Protein AF-A0A955V3E5-F1 (afdb_monomer_lite)

Structure (mmCIF, N/CA/C/O backbone):
data_AF-A0A955V3E5-F1
#
_entry.id   AF-A0A955V3E5-F1
#
loop_
_atom_site.group_PDB
_atom_site.id
_atom_site.type_symbol
_atom_site.label_atom_id
_atom_site.label_alt_id
_atom_site.label_comp_id
_atom_site.label_asym_id
_atom_site.label_entity_id
_atom_site.label_seq_id
_atom_site.pdbx_PDB_ins_code
_atom_site.Cartn_x
_atom_site.Cartn_y
_atom_site.Cartn_z
_atom_site.occupancy
_atom_site.B_iso_or_equiv
_atom_site.auth_seq_id
_atom_site.auth_comp_id
_atom_site.auth_asym_id
_atom_site.auth_atom_id
_atom_site.pdbx_PDB_model_num
ATOM 1 N N . MET A 1 1 ? -25.781 24.949 9.587 1.00 49.06 1 MET A N 1
ATOM 2 C CA . MET A 1 1 ? -25.941 25.268 8.155 1.00 49.06 1 MET A CA 1
ATOM 3 C C . MET A 1 1 ? -24.683 24.778 7.472 1.00 49.06 1 MET A C 1
ATOM 5 O O . MET A 1 1 ? -23.624 25.301 7.790 1.00 49.06 1 MET A O 1
ATOM 9 N N . ALA A 1 2 ? -24.778 23.704 6.688 1.00 59.62 2 ALA A N 1
ATOM 10 C CA . ALA A 1 2 ? -23.642 23.181 5.938 1.00 59.62 2 ALA A CA 1
ATOM 11 C C . ALA A 1 2 ? -23.423 24.073 4.711 1.00 59.62 2 ALA A C 1
ATOM 13 O O . ALA A 1 2 ? -24.380 24.430 4.026 1.00 59.62 2 ALA A O 1
ATOM 14 N N . GLU A 1 3 ? -22.184 24.497 4.505 1.00 57.56 3 GLU A N 1
ATOM 15 C CA . GLU A 1 3 ? -21.769 25.259 3.332 1.00 57.56 3 GLU A CA 1
ATOM 16 C C . GLU A 1 3 ? -21.925 24.364 2.087 1.00 57.56 3 GLU A C 1
ATOM 18 O O . GLU A 1 3 ? -21.542 23.192 2.155 1.00 57.56 3 GLU A O 1
ATOM 23 N N . PRO A 1 4 ? -22.536 24.844 0.985 1.00 61.28 4 PRO A N 1
ATOM 24 C CA . PRO A 1 4 ? -22.708 24.031 -0.212 1.00 61.28 4 PRO A CA 1
ATOM 25 C C . PRO A 1 4 ? -21.333 23.663 -0.768 1.00 61.28 4 PRO A C 1
ATOM 27 O O . PRO A 1 4 ? -20.537 24.537 -1.122 1.00 61.28 4 PRO A O 1
ATOM 30 N N . VAL A 1 5 ? -21.051 22.363 -0.817 1.00 56.91 5 VAL A N 1
ATOM 31 C CA . VAL A 1 5 ? -19.818 21.835 -1.397 1.00 56.91 5 VAL A CA 1
ATOM 32 C C . VAL A 1 5 ? -19.806 22.203 -2.888 1.00 56.91 5 VAL A C 1
ATOM 34 O O . VAL A 1 5 ? -20.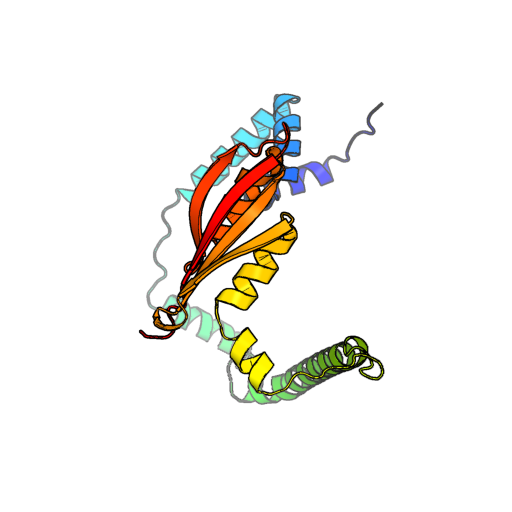826 22.077 -3.567 1.00 56.91 5 VAL A O 1
ATOM 37 N N . PRO A 1 6 ? -18.697 22.736 -3.426 1.00 61.09 6 PRO A N 1
ATOM 38 C CA . PRO A 1 6 ? -18.626 23.073 -4.840 1.00 61.09 6 PRO A CA 1
ATOM 39 C C . PRO A 1 6 ? -18.672 21.793 -5.685 1.00 61.09 6 PRO A C 1
ATOM 41 O O . PRO A 1 6 ? -17.826 20.922 -5.510 1.00 61.09 6 PRO A O 1
ATOM 44 N N . LYS A 1 7 ? -19.602 21.734 -6.651 1.00 62.09 7 LYS A N 1
ATOM 45 C CA . LYS A 1 7 ? -19.846 20.592 -7.562 1.00 62.09 7 LYS A CA 1
ATOM 46 C C . LYS A 1 7 ? -18.594 19.932 -8.163 1.00 62.09 7 LYS A C 1
ATOM 48 O O . LYS A 1 7 ? -18.579 18.740 -8.405 1.00 62.09 7 LYS A O 1
ATOM 53 N N . ILE A 1 8 ? -17.514 20.685 -8.381 1.00 57.44 8 ILE A N 1
ATOM 54 C CA . ILE A 1 8 ? -16.263 20.155 -8.959 1.00 57.44 8 ILE A CA 1
ATOM 55 C C . ILE A 1 8 ? -15.562 19.164 -8.006 1.00 57.44 8 ILE A C 1
ATOM 57 O O . ILE A 1 8 ? -14.920 18.225 -8.463 1.00 57.44 8 ILE A O 1
ATOM 61 N N . LEU A 1 9 ? -15.695 19.345 -6.685 1.00 61.44 9 LEU A N 1
ATOM 62 C CA . LEU A 1 9 ? -15.156 18.406 -5.691 1.00 61.44 9 LEU A CA 1
ATOM 63 C C . LEU A 1 9 ? -15.977 17.108 -5.601 1.00 61.44 9 LEU A C 1
ATOM 65 O O . LEU A 1 9 ? -15.502 16.132 -5.022 1.00 61.44 9 LEU A O 1
ATOM 69 N N . GLU A 1 10 ? -17.196 17.091 -6.144 1.00 74.69 10 GLU A N 1
ATOM 70 C CA . GLU A 1 10 ? -18.068 15.913 -6.151 1.00 74.69 10 GLU A CA 1
ATOM 71 C C . GLU A 1 10 ? -17.657 14.945 -7.275 1.00 74.69 10 GLU A C 1
ATOM 73 O O . GLU A 1 10 ? -17.554 13.744 -7.025 1.00 74.69 10 GLU A O 1
ATOM 78 N N . ASP A 1 11 ? -17.269 15.461 -8.448 1.00 82.69 11 ASP A N 1
ATOM 79 C CA . ASP A 1 11 ? -16.849 14.660 -9.614 1.00 82.69 11 ASP A CA 1
ATOM 80 C C . ASP A 1 11 ? -15.569 13.829 -9.367 1.00 82.69 11 ASP A C 1
ATOM 82 O O . ASP A 1 11 ? -15.476 12.659 -9.761 1.00 82.69 11 ASP A O 1
ATOM 86 N N . GLU A 1 12 ? 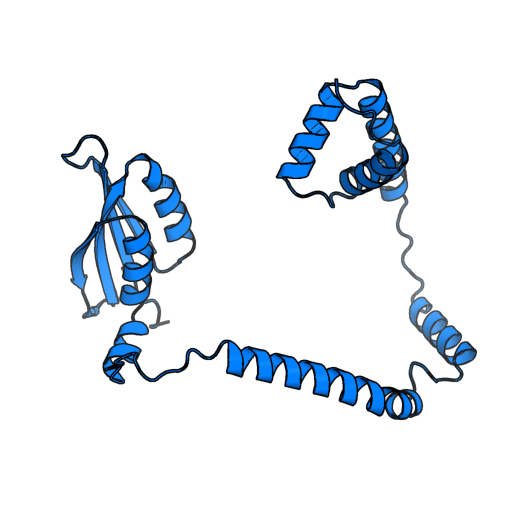-14.559 14.412 -8.708 1.00 88.38 12 GLU A N 1
ATOM 87 C CA . GLU A 1 12 ? -13.305 13.703 -8.394 1.00 88.38 12 GLU A CA 1
ATOM 88 C C . GLU A 1 12 ? -13.542 12.577 -7.382 1.00 88.38 12 GLU A C 1
ATOM 90 O O . GLU A 1 12 ? -13.077 11.453 -7.577 1.00 88.38 12 GLU A O 1
ATOM 95 N N . ARG A 1 13 ? -14.338 12.852 -6.343 1.00 90.50 13 ARG A N 1
ATOM 96 C CA . ARG A 1 13 ? -14.697 11.867 -5.314 1.00 90.50 13 ARG A CA 1
ATOM 97 C C . ARG A 1 13 ? -15.532 10.732 -5.881 1.00 90.50 13 ARG A C 1
ATOM 99 O O . ARG A 1 13 ? -15.286 9.574 -5.567 1.00 90.50 13 ARG A O 1
ATOM 106 N N . LEU A 1 14 ? -16.472 11.047 -6.761 1.00 92.31 14 LEU A N 1
ATOM 107 C CA . LEU A 1 14 ? -17.265 10.048 -7.464 1.00 92.31 14 LEU A CA 1
ATOM 108 C C . LEU A 1 14 ? -16.377 9.107 -8.291 1.00 92.31 14 LEU A C 1
ATOM 110 O O . LEU A 1 14 ? -16.532 7.886 -8.235 1.00 92.31 14 LEU A O 1
ATOM 114 N N . THR A 1 15 ? -15.392 9.667 -8.997 1.00 91.19 15 THR A N 1
ATOM 115 C CA . THR A 1 15 ? -14.418 8.886 -9.772 1.00 91.19 15 THR A CA 1
ATOM 116 C C . THR A 1 15 ? -13.554 8.001 -8.869 1.00 91.19 15 THR A C 1
ATOM 118 O O . THR A 1 15 ? -13.383 6.816 -9.153 1.00 91.19 15 THR A O 1
ATOM 121 N N . ASP A 1 16 ? -13.026 8.543 -7.769 1.00 95.19 16 ASP A N 1
ATOM 122 C CA . ASP A 1 16 ? -12.199 7.784 -6.823 1.00 95.19 16 ASP A CA 1
ATOM 123 C C . ASP A 1 16 ? -12.985 6.678 -6.105 1.00 95.19 16 ASP A C 1
ATOM 125 O O . ASP A 1 16 ? -12.426 5.615 -5.823 1.00 95.19 16 ASP A O 1
ATOM 129 N N . PHE A 1 17 ? -14.277 6.890 -5.838 1.00 95.38 17 PHE A N 1
ATOM 130 C CA . PHE A 1 17 ? -15.160 5.867 -5.284 1.00 95.38 17 PHE A CA 1
ATOM 131 C C . PHE A 1 17 ? -15.331 4.692 -6.259 1.00 95.38 17 PHE A C 1
ATOM 133 O O . PHE A 1 17 ? -15.087 3.544 -5.881 1.00 95.38 17 PHE A O 1
ATOM 140 N N . ILE A 1 18 ? -15.661 4.981 -7.525 1.00 95.00 18 ILE A N 1
ATOM 141 C CA . ILE A 1 18 ? -15.886 3.978 -8.584 1.00 95.00 18 ILE A CA 1
ATOM 142 C C . ILE A 1 18 ? -14.605 3.210 -8.943 1.00 95.00 18 ILE A C 1
ATOM 144 O O . ILE A 1 18 ? -14.647 2.009 -9.223 1.00 95.00 18 ILE A O 1
ATOM 148 N N . ASP A 1 19 ? -13.457 3.887 -8.934 1.00 94.44 19 ASP A N 1
ATOM 149 C CA . ASP A 1 19 ? -12.154 3.274 -9.207 1.00 94.44 19 ASP A CA 1
ATOM 150 C C . ASP A 1 19 ? -11.527 2.601 -7.976 1.00 94.44 19 ASP A C 1
ATOM 152 O O . ASP A 1 19 ? -10.396 2.119 -8.054 1.00 94.44 19 ASP A O 1
ATOM 156 N N . GLU A 1 20 ? -12.244 2.556 -6.850 1.00 95.44 20 GLU A N 1
ATOM 157 C CA . GLU A 1 20 ? -11.797 1.949 -5.594 1.00 95.44 20 GLU A CA 1
ATOM 158 C C . GLU A 1 20 ? -10.489 2.558 -5.045 1.00 95.44 20 GLU A C 1
ATOM 160 O O . GLU A 1 20 ? -9.668 1.874 -4.436 1.00 95.44 20 GLU A O 1
ATOM 165 N N . ARG A 1 21 ? -10.287 3.866 -5.256 1.00 96.50 21 ARG A N 1
ATOM 166 C CA . ARG A 1 21 ? -9.098 4.621 -4.820 1.00 96.50 21 ARG A CA 1
ATOM 167 C C . ARG A 1 21 ? -9.252 5.286 -3.450 1.00 96.50 21 ARG A C 1
ATOM 169 O O . ARG A 1 21 ? -8.259 5.740 -2.884 1.00 96.50 21 ARG A O 1
ATOM 176 N N . MET A 1 22 ? -10.468 5.334 -2.910 1.00 96.88 22 MET A N 1
ATOM 177 C CA . MET A 1 22 ? -10.736 5.840 -1.561 1.00 96.88 22 MET A CA 1
ATOM 178 C C . MET A 1 22 ? -10.265 4.863 -0.479 1.00 96.88 22 MET A C 1
ATOM 180 O O . MET A 1 22 ? -10.456 3.655 -0.597 1.00 96.88 22 MET A O 1
ATOM 184 N N . GLY A 1 23 ? -9.708 5.391 0.614 1.00 95.88 23 GLY A N 1
ATOM 185 C CA . GLY A 1 23 ? -9.447 4.598 1.820 1.00 95.88 23 GLY A CA 1
ATOM 186 C C . GLY A 1 23 ? -10.732 4.273 2.590 1.00 95.88 23 GLY A C 1
ATOM 187 O O . GLY A 1 23 ? -11.727 4.987 2.468 1.00 95.88 23 GLY A O 1
ATOM 188 N N . ASP A 1 24 ? -10.701 3.245 3.441 1.00 96.00 24 ASP A N 1
ATOM 189 C CA . ASP A 1 24 ? -11.892 2.698 4.122 1.00 96.00 24 ASP A CA 1
ATOM 190 C C . ASP A 1 24 ? -12.708 3.749 4.891 1.00 96.00 24 ASP A C 1
ATOM 192 O O . ASP A 1 24 ? -13.934 3.802 4.799 1.00 96.00 24 ASP A O 1
ATOM 196 N N . ALA A 1 25 ? -12.029 4.638 5.621 1.00 94.94 25 ALA A N 1
ATOM 197 C CA . ALA A 1 25 ? -12.687 5.685 6.400 1.00 94.94 25 ALA A CA 1
ATOM 198 C C . ALA A 1 25 ? -13.336 6.772 5.526 1.00 94.94 25 ALA A C 1
ATOM 200 O O . ALA A 1 25 ? -14.322 7.381 5.938 1.00 94.94 25 ALA A O 1
ATOM 201 N N . GLU A 1 26 ? -12.778 7.053 4.347 1.00 94.94 26 GLU A N 1
ATOM 202 C CA . GLU A 1 26 ? -13.367 8.000 3.397 1.00 94.94 26 GLU A CA 1
ATOM 203 C C . GLU A 1 26 ? -14.533 7.359 2.649 1.00 94.94 26 GLU A C 1
ATOM 205 O O . GLU A 1 26 ? -15.593 7.975 2.546 1.00 94.94 26 GLU A O 1
ATOM 210 N N . ARG A 1 27 ? -14.375 6.099 2.234 1.00 96.56 27 ARG A N 1
ATOM 211 C CA . ARG A 1 27 ? -15.434 5.300 1.620 1.00 96.56 27 ARG A CA 1
ATOM 212 C C . ARG A 1 27 ? -16.668 5.222 2.518 1.00 96.56 27 ARG A C 1
ATOM 214 O O . ARG A 1 27 ? -17.744 5.580 2.061 1.00 96.56 27 ARG A O 1
ATOM 221 N N . ALA A 1 28 ? -16.515 4.878 3.799 1.00 96.81 28 ALA A N 1
ATOM 222 C CA . ALA A 1 28 ? -17.644 4.799 4.734 1.00 96.81 28 ALA A CA 1
ATOM 223 C C . ALA A 1 28 ? -18.389 6.140 4.892 1.00 96.81 28 ALA A C 1
ATOM 225 O O . ALA A 1 28 ? -19.606 6.178 5.056 1.00 96.81 28 ALA A O 1
ATOM 226 N N . ARG A 1 29 ? -17.669 7.270 4.822 1.00 94.88 29 ARG A N 1
ATOM 227 C CA . ARG A 1 29 ? -18.292 8.605 4.843 1.00 94.88 29 ARG A CA 1
ATOM 228 C C . ARG A 1 29 ? -19.035 8.904 3.548 1.00 94.88 29 ARG A C 1
ATOM 230 O O . ARG A 1 29 ? -20.077 9.547 3.598 1.00 94.88 29 ARG A O 1
ATOM 237 N N . PHE A 1 30 ? -18.488 8.480 2.413 1.00 95.12 30 PHE A N 1
ATOM 238 C CA . PHE A 1 30 ? -19.123 8.655 1.113 1.00 95.12 30 PHE A CA 1
ATOM 239 C C . PHE A 1 30 ? -20.381 7.789 0.992 1.00 95.12 30 PHE A C 1
ATOM 241 O O . PHE A 1 30 ? -21.416 8.287 0.577 1.00 95.12 30 PHE A O 1
ATOM 248 N N . GLU A 1 31 ? -20.347 6.548 1.470 1.00 95.44 31 GLU A N 1
ATOM 249 C CA . GLU A 1 31 ? -21.522 5.669 1.545 1.00 95.44 31 GLU A CA 1
ATOM 250 C C . GLU A 1 31 ? -22.632 6.270 2.416 1.00 95.44 31 GLU A C 1
ATOM 252 O O . GLU A 1 31 ? -23.784 6.318 1.993 1.00 95.44 31 GLU A O 1
ATOM 257 N N . ALA A 1 32 ? -22.288 6.840 3.575 1.00 95.81 32 ALA A N 1
ATOM 258 C CA . ALA A 1 32 ? -23.258 7.553 4.409 1.00 95.81 32 ALA A CA 1
ATOM 259 C C . ALA A 1 32 ? -23.864 8.791 3.713 1.00 95.81 32 ALA A C 1
ATOM 261 O O . ALA A 1 32 ? -24.996 9.170 4.011 1.00 95.81 32 ALA A O 1
ATOM 262 N N . LEU A 1 33 ? -23.132 9.434 2.793 1.00 92.94 33 LEU A N 1
ATOM 263 C CA . LEU A 1 33 ? -23.675 10.509 1.954 1.00 92.94 33 LEU A CA 1
ATOM 264 C C . LEU A 1 33 ? -24.639 9.959 0.895 1.00 92.94 33 LEU A C 1
ATOM 266 O O . LEU A 1 33 ? -25.695 10.551 0.701 1.00 92.94 33 LEU A O 1
ATOM 270 N N . LEU A 1 34 ? -24.316 8.823 0.268 1.00 94.19 34 LEU A N 1
ATOM 271 C CA . LEU A 1 34 ? -25.198 8.158 -0.701 1.00 94.19 34 LEU A CA 1
ATOM 272 C C . LEU A 1 34 ? -26.526 7.729 -0.071 1.00 94.19 34 LEU A C 1
ATOM 274 O O . LEU A 1 34 ? -27.574 7.911 -0.678 1.00 94.19 34 LEU A O 1
ATOM 278 N N . GLU A 1 35 ? -26.508 7.231 1.168 1.00 95.12 35 GLU A N 1
ATOM 279 C CA . GLU A 1 35 ? -27.738 6.901 1.907 1.00 95.12 35 GLU A CA 1
ATOM 280 C C . GLU A 1 35 ? -28.632 8.129 2.155 1.00 95.12 35 GLU A C 1
ATOM 282 O O . GLU A 1 35 ? -29.853 8.003 2.279 1.00 95.12 35 GLU A O 1
ATOM 287 N N . GLY A 1 36 ? -28.032 9.320 2.242 1.00 92.19 36 GLY A N 1
ATOM 288 C CA . GLY A 1 36 ? -28.731 10.583 2.466 1.00 92.19 36 GLY A CA 1
ATOM 289 C C . GLY A 1 36 ? -29.211 11.289 1.195 1.00 92.19 36 GLY A C 1
ATOM 290 O O . GLY A 1 36 ? -30.022 12.210 1.308 1.00 92.19 36 GLY A O 1
ATOM 291 N N . ASP A 1 37 ? -28.734 10.879 0.016 1.00 94.75 37 ASP A N 1
ATOM 292 C CA . ASP A 1 37 ? -28.989 11.549 -1.262 1.00 94.75 37 ASP A CA 1
ATOM 293 C C . ASP A 1 37 ? -29.346 10.543 -2.382 1.00 94.75 37 ASP A C 1
ATOM 295 O O . ASP A 1 37 ? -28.460 9.967 -3.025 1.00 94.75 37 ASP A O 1
ATOM 299 N N . PRO A 1 38 ? -30.649 10.338 -2.663 1.00 92.69 38 PRO A N 1
ATOM 300 C CA . PRO A 1 38 ? -31.091 9.386 -3.679 1.00 92.69 38 PRO A CA 1
ATOM 301 C C . PRO A 1 38 ? -30.767 9.821 -5.118 1.00 92.69 38 PRO A C 1
ATOM 303 O O . PRO A 1 38 ? -30.753 8.971 -6.012 1.00 92.69 38 PRO A O 1
ATOM 306 N N . GLU A 1 39 ? -30.533 11.115 -5.378 1.00 91.31 39 GLU A N 1
ATOM 307 C CA . GLU A 1 39 ? -30.114 11.578 -6.708 1.00 91.31 39 GLU A CA 1
ATOM 308 C C . GLU A 1 39 ? -28.659 11.174 -6.964 1.00 91.31 39 GLU A C 1
ATOM 310 O O . GLU A 1 39 ? -28.354 10.601 -8.015 1.00 91.31 39 GLU A O 1
ATOM 315 N N . LEU A 1 40 ? -27.791 11.372 -5.968 1.00 90.69 40 LEU A N 1
ATOM 316 C CA . LEU A 1 40 ? -26.388 10.964 -6.025 1.00 90.69 40 LEU A CA 1
ATOM 317 C C . LEU A 1 40 ? -26.238 9.436 -6.111 1.00 90.69 40 LEU A C 1
ATOM 319 O O . LEU A 1 40 ? -25.430 8.931 -6.892 1.00 90.69 40 LEU A O 1
ATOM 323 N N . GLU A 1 41 ? -27.054 8.675 -5.374 1.00 94.44 41 GLU A N 1
ATOM 324 C CA . GLU A 1 41 ? -27.086 7.209 -5.478 1.00 94.44 41 GLU A CA 1
ATOM 325 C C . GLU A 1 41 ? -27.452 6.744 -6.902 1.00 94.44 41 GLU A C 1
ATOM 327 O O . GLU A 1 41 ? -26.847 5.812 -7.449 1.00 94.44 41 GLU A O 1
ATOM 332 N N . ALA A 1 42 ? -28.431 7.400 -7.535 1.00 93.00 42 ALA A N 1
ATOM 333 C CA . ALA A 1 42 ? -28.827 7.095 -8.907 1.00 93.00 42 ALA A CA 1
ATOM 334 C C . ALA A 1 42 ? -27.713 7.420 -9.917 1.00 93.00 42 ALA A C 1
ATOM 336 O O . ALA A 1 42 ? -27.509 6.657 -10.867 1.00 93.00 42 ALA A O 1
ATOM 337 N N . GLU A 1 43 ? -26.974 8.510 -9.700 1.00 92.06 43 GLU A N 1
ATOM 338 C CA . GLU A 1 43 ? -25.823 8.899 -10.515 1.00 92.06 43 GLU A CA 1
ATOM 339 C C . GLU A 1 43 ? -24.673 7.884 -10.412 1.00 92.06 43 GLU A C 1
ATOM 341 O O . GLU A 1 43 ? -24.208 7.386 -11.446 1.00 92.06 43 GLU A O 1
ATOM 346 N N . VAL A 1 44 ? -24.283 7.490 -9.190 1.00 94.94 44 VAL A N 1
ATOM 347 C CA . VAL A 1 44 ? -23.272 6.441 -8.942 1.00 94.94 44 VAL A CA 1
ATOM 348 C C . VAL A 1 44 ? -23.653 5.154 -9.662 1.00 94.94 44 VAL A C 1
ATOM 350 O O . VAL A 1 44 ? -22.866 4.620 -10.445 1.00 94.94 44 VAL A O 1
ATOM 353 N N . ARG A 1 45 ? -24.890 4.681 -9.471 1.00 94.69 45 ARG A N 1
ATOM 354 C CA . ARG A 1 45 ? -25.382 3.444 -10.094 1.00 94.69 45 ARG A CA 1
ATOM 355 C C . ARG A 1 45 ? -25.363 3.525 -11.624 1.00 94.69 45 ARG A C 1
ATOM 357 O O . ARG A 1 45 ? -25.074 2.533 -12.300 1.00 94.69 45 ARG A O 1
ATOM 364 N N . GLY A 1 46 ? -25.668 4.696 -12.186 1.00 93.69 46 GLY A N 1
ATOM 365 C CA . GLY A 1 46 ? -25.583 4.953 -13.622 1.00 93.69 46 GLY A CA 1
ATOM 366 C C . GLY A 1 46 ? -24.156 4.803 -14.152 1.00 93.69 46 GLY A C 1
ATOM 367 O O . GLY A 1 46 ? -23.928 4.094 -15.138 1.00 93.69 46 GLY A O 1
ATOM 368 N N . LEU A 1 47 ? -23.187 5.416 -13.471 1.00 93.62 47 LEU A N 1
ATOM 369 C CA . LEU A 1 47 ? -21.774 5.342 -13.841 1.00 93.62 47 LEU A CA 1
ATOM 370 C C . LEU A 1 47 ? -21.189 3.939 -13.651 1.00 93.62 47 LEU A C 1
ATOM 372 O O . LEU A 1 47 ? -20.500 3.449 -14.547 1.00 93.62 47 LEU A O 1
ATOM 376 N N . GLU A 1 48 ? -21.510 3.251 -12.555 1.00 94.50 48 GLU A N 1
ATOM 377 C CA . GLU A 1 48 ? -21.128 1.851 -12.335 1.00 94.50 48 GLU A CA 1
ATOM 378 C C . GLU A 1 48 ? -21.630 0.948 -13.467 1.00 94.50 48 GLU A C 1
ATOM 380 O O . GLU A 1 48 ? -20.901 0.075 -13.948 1.00 94.50 48 GLU A O 1
ATOM 385 N N . GLY A 1 49 ? -22.852 1.187 -13.953 1.00 94.88 49 GLY A N 1
ATOM 386 C CA . GLY A 1 49 ? -23.409 0.499 -15.114 1.00 94.88 49 GLY A CA 1
ATOM 387 C C . GLY A 1 49 ? -22.573 0.705 -16.382 1.00 94.88 49 GLY A C 1
ATOM 388 O O . GLY A 1 49 ? -22.260 -0.265 -17.080 1.00 94.88 49 GLY A O 1
ATOM 389 N N . VAL A 1 50 ? -22.158 1.945 -16.660 1.00 95.06 50 VAL A N 1
ATOM 390 C CA . VAL A 1 50 ? -21.294 2.283 -17.805 1.00 95.06 50 VAL A CA 1
ATOM 391 C C . VAL A 1 50 ? -19.912 1.643 -17.663 1.00 95.06 50 VAL A C 1
ATOM 393 O O . VAL A 1 50 ? -19.435 1.002 -18.601 1.00 95.06 50 VAL A O 1
ATOM 396 N N . VAL A 1 51 ? -19.276 1.751 -16.494 1.00 93.38 51 VAL A N 1
ATOM 397 C CA . VAL A 1 51 ? -17.954 1.161 -16.228 1.00 93.38 51 VAL A CA 1
ATOM 398 C C . VAL A 1 51 ? -18.004 -0.360 -16.330 1.00 93.38 51 VAL A C 1
ATOM 400 O O . VAL A 1 51 ? -17.139 -0.966 -16.961 1.00 93.38 51 VAL A O 1
ATOM 403 N N . SER A 1 52 ? -19.042 -0.993 -15.785 1.00 93.06 52 SER A N 1
ATOM 404 C CA . SER A 1 52 ? -19.270 -2.434 -15.910 1.00 93.06 52 SER A CA 1
ATOM 405 C C . SER A 1 52 ? -19.436 -2.856 -17.371 1.00 93.06 52 SER A C 1
ATOM 407 O O . SER A 1 52 ? -18.834 -3.841 -17.803 1.00 93.06 52 SER A O 1
ATOM 409 N N . ALA A 1 53 ? -20.180 -2.084 -18.171 1.00 95.06 53 ALA A N 1
ATOM 410 C CA . ALA A 1 53 ? -20.315 -2.332 -19.604 1.00 95.06 53 ALA A CA 1
ATOM 411 C C . ALA A 1 53 ? -18.969 -2.216 -20.341 1.00 95.06 53 ALA A C 1
ATOM 413 O O . ALA A 1 53 ? -18.651 -3.082 -21.155 1.00 95.06 53 ALA A O 1
ATOM 414 N N . LEU A 1 54 ? -18.150 -1.210 -20.015 1.00 93.31 54 LEU A N 1
ATOM 415 C CA . LEU A 1 54 ? -16.804 -1.044 -20.576 1.00 93.31 54 LEU A CA 1
ATOM 416 C C . LEU A 1 54 ? -15.862 -2.188 -20.173 1.00 93.31 54 LEU A C 1
ATOM 418 O O . LEU A 1 54 ? -15.138 -2.707 -21.019 1.00 93.31 54 LEU A O 1
ATOM 422 N N . ARG A 1 55 ? -15.901 -2.633 -18.910 1.00 90.00 55 ARG A N 1
ATOM 423 C CA . ARG A 1 55 ? -15.092 -3.760 -18.403 1.00 90.00 55 ARG A CA 1
ATOM 424 C C . ARG A 1 55 ? -15.460 -5.097 -19.058 1.00 90.00 55 ARG A C 1
ATOM 426 O O . ARG A 1 55 ? -14.620 -5.988 -19.131 1.00 90.00 55 ARG A O 1
ATOM 433 N N . ARG A 1 56 ? -16.696 -5.244 -19.545 1.00 93.44 56 ARG A N 1
ATOM 434 C CA . ARG A 1 56 ? -17.165 -6.434 -20.280 1.00 93.44 56 ARG A CA 1
ATOM 435 C C . ARG A 1 56 ? -16.748 -6.453 -21.747 1.00 93.44 56 ARG A C 1
ATOM 437 O O . ARG A 1 56 ? -16.940 -7.479 -22.401 1.00 93.44 56 ARG A O 1
ATOM 444 N N . ILE A 1 57 ? -16.207 -5.356 -22.279 1.00 93.69 57 ILE A N 1
ATOM 445 C CA . ILE A 1 57 ? -15.699 -5.341 -23.650 1.00 93.69 57 ILE A CA 1
ATOM 446 C C . ILE A 1 57 ? -14.545 -6.348 -23.722 1.00 93.69 57 ILE A C 1
ATOM 448 O O . ILE A 1 57 ? -13.583 -6.224 -22.960 1.00 93.69 57 ILE A O 1
ATOM 452 N N . PRO A 1 58 ? -14.618 -7.355 -24.610 1.00 90.81 58 PRO A N 1
ATOM 453 C CA . PRO A 1 58 ? -13.560 -8.340 -24.728 1.00 90.81 58 PRO A CA 1
ATOM 454 C C . PRO A 1 58 ? -12.258 -7.631 -25.091 1.00 90.81 58 PRO A C 1
ATOM 456 O O . PRO A 1 58 ? -12.170 -6.931 -26.103 1.00 90.81 58 PRO A O 1
ATOM 459 N N . VAL A 1 59 ? -11.238 -7.820 -24.256 1.00 89.50 59 VAL A N 1
ATOM 460 C CA . VAL A 1 59 ? -9.895 -7.334 -24.552 1.00 89.50 59 VAL A CA 1
ATOM 461 C C . VAL A 1 59 ? -9.375 -8.164 -25.717 1.00 89.50 59 VAL A C 1
ATOM 463 O O . VAL A 1 59 ? -9.055 -9.343 -25.564 1.00 89.50 59 VAL A O 1
ATOM 466 N N . ALA A 1 60 ? -9.329 -7.562 -26.904 1.00 90.00 60 ALA A N 1
ATOM 467 C CA . ALA A 1 60 ? -8.699 -8.199 -28.046 1.00 90.00 60 ALA A CA 1
ATOM 468 C C . ALA A 1 60 ? -7.210 -8.412 -27.720 1.00 90.00 60 ALA A C 1
ATOM 470 O O . ALA A 1 60 ? -6.552 -7.464 -27.271 1.00 90.00 60 ALA A O 1
ATOM 471 N N . PRO A 1 61 ? -6.662 -9.624 -27.921 1.00 90.06 61 PRO A N 1
ATOM 472 C CA . PRO A 1 61 ? -5.236 -9.838 -27.745 1.00 90.06 61 PRO A CA 1
ATOM 473 C C . PRO A 1 61 ? -4.477 -8.888 -28.672 1.00 90.06 61 PRO A C 1
ATOM 475 O O . PRO A 1 61 ? -4.847 -8.693 -29.834 1.00 90.06 61 PRO A O 1
ATOM 478 N N . ALA A 1 62 ? -3.425 -8.266 -28.141 1.00 91.56 62 ALA A N 1
ATOM 479 C CA . ALA A 1 62 ? -2.545 -7.456 -28.964 1.00 91.56 62 ALA A CA 1
ATOM 480 C C . ALA A 1 62 ? -1.932 -8.347 -30.063 1.00 91.56 62 ALA A C 1
ATOM 482 O O . ALA A 1 62 ? -1.545 -9.477 -29.758 1.00 91.56 62 ALA A O 1
ATOM 483 N N . PRO A 1 63 ? -1.816 -7.864 -31.314 1.00 93.81 63 PRO A N 1
ATOM 484 C CA . PRO A 1 63 ? -1.076 -8.574 -32.352 1.00 93.81 63 PRO A CA 1
ATOM 485 C C . PRO A 1 63 ? 0.338 -8.939 -31.880 1.00 93.81 63 PRO A C 1
ATOM 487 O O . PRO A 1 63 ? 0.970 -8.144 -31.177 1.00 93.81 63 PRO A O 1
ATOM 490 N N . ASP A 1 64 ? 0.857 -10.095 -32.302 1.00 94.50 64 ASP A N 1
ATOM 491 C CA . ASP A 1 64 ? 2.189 -10.587 -31.904 1.00 94.50 64 ASP A CA 1
ATOM 492 C C . ASP A 1 64 ? 3.313 -9.568 -32.186 1.00 94.50 64 ASP A C 1
ATOM 494 O O . ASP A 1 64 ? 4.332 -9.508 -31.495 1.00 94.50 64 ASP A O 1
ATOM 498 N N . ASP A 1 65 ? 3.122 -8.712 -33.191 1.00 94.88 65 ASP A N 1
ATOM 499 C CA . ASP A 1 65 ? 4.061 -7.682 -33.621 1.00 94.88 65 ASP A CA 1
ATOM 500 C C . ASP A 1 65 ? 3.790 -6.291 -33.021 1.00 94.88 65 ASP A C 1
ATOM 502 O O . ASP A 1 65 ? 4.577 -5.365 -33.250 1.00 94.88 65 ASP A O 1
ATOM 506 N N . PHE A 1 66 ? 2.740 -6.120 -32.208 1.00 93.62 66 PHE A N 1
ATOM 507 C CA . PHE A 1 66 ? 2.318 -4.824 -31.666 1.00 93.62 66 PHE A CA 1
ATOM 508 C C . PHE A 1 66 ? 3.454 -4.103 -30.938 1.00 93.62 66 PHE A C 1
ATOM 510 O O . PHE A 1 66 ? 3.759 -2.939 -31.219 1.00 93.62 66 PHE A O 1
ATOM 517 N N . LEU A 1 67 ? 4.148 -4.805 -30.038 1.00 90.69 67 LEU A N 1
ATOM 518 C CA . LEU A 1 67 ? 5.253 -4.222 -29.280 1.00 90.69 67 LEU A CA 1
ATOM 519 C C . LEU A 1 67 ? 6.412 -3.808 -30.200 1.00 90.69 67 LEU A C 1
ATOM 521 O O . LEU A 1 67 ? 7.029 -2.757 -29.999 1.00 90.69 67 LEU A O 1
ATOM 525 N N . THR A 1 68 ? 6.695 -4.607 -31.229 1.00 92.62 68 THR A N 1
ATOM 526 C CA . THR A 1 68 ? 7.734 -4.325 -32.227 1.00 92.62 68 THR A CA 1
ATOM 527 C C . THR A 1 68 ? 7.366 -3.103 -33.066 1.00 92.62 68 THR A C 1
ATOM 529 O O . THR A 1 68 ? 8.200 -2.212 -33.257 1.00 92.62 68 THR A O 1
ATOM 532 N N . ALA A 1 69 ? 6.107 -2.994 -33.493 1.00 93.50 69 ALA A N 1
ATOM 533 C CA . ALA A 1 69 ? 5.586 -1.860 -34.244 1.00 93.50 69 ALA A CA 1
ATOM 534 C C . ALA A 1 69 ? 5.621 -0.561 -33.419 1.00 93.50 69 ALA A C 1
ATOM 536 O O . ALA A 1 69 ? 6.106 0.469 -33.904 1.00 93.50 69 ALA A O 1
ATOM 537 N N . VAL A 1 70 ? 5.201 -0.607 -32.149 1.00 92.75 70 VAL A N 1
ATOM 538 C CA . VAL A 1 70 ? 5.262 0.535 -31.222 1.00 92.75 70 VAL A CA 1
ATOM 539 C C . VAL A 1 70 ? 6.710 0.969 -30.989 1.00 92.75 70 VAL A C 1
ATOM 541 O O . VAL A 1 70 ? 7.034 2.147 -31.167 1.00 92.75 70 VAL A O 1
ATOM 544 N N . LYS A 1 71 ? 7.617 0.032 -30.677 1.00 86.25 71 LYS A N 1
ATOM 545 C CA . LYS A 1 71 ? 9.052 0.324 -30.498 1.00 86.25 71 LYS A CA 1
ATOM 546 C C . LYS A 1 71 ? 9.668 0.930 -31.758 1.00 86.25 71 LYS A C 1
ATOM 548 O O . LYS A 1 71 ? 10.396 1.919 -31.662 1.00 86.25 71 LYS A O 1
ATOM 553 N N . SER A 1 72 ? 9.357 0.389 -32.935 1.00 89.69 72 SER A N 1
ATOM 554 C CA . SER A 1 72 ? 9.836 0.902 -34.224 1.00 89.69 72 SER A CA 1
ATOM 555 C C . SER A 1 72 ? 9.332 2.323 -34.493 1.00 89.69 72 SER A C 1
ATOM 557 O O . SER A 1 72 ? 10.120 3.213 -34.830 1.00 89.69 72 SER A O 1
ATOM 559 N N . ARG A 1 73 ? 8.041 2.591 -34.248 1.00 90.62 73 ARG A N 1
ATOM 560 C CA . ARG A 1 73 ? 7.441 3.925 -34.403 1.00 90.62 73 ARG A CA 1
ATOM 561 C C . ARG A 1 73 ? 8.048 4.936 -33.431 1.00 90.62 73 ARG A C 1
ATOM 563 O O . ARG A 1 73 ? 8.415 6.033 -33.859 1.00 90.62 73 ARG A O 1
ATOM 570 N N . ILE A 1 74 ? 8.224 4.575 -32.157 1.00 86.12 74 ILE A N 1
ATOM 571 C CA . ILE A 1 74 ? 8.884 5.448 -31.176 1.00 86.12 74 ILE A CA 1
ATOM 572 C C . ILE A 1 74 ? 10.336 5.688 -31.586 1.00 86.12 74 ILE A C 1
ATOM 574 O O . ILE A 1 74 ? 10.776 6.836 -31.610 1.00 86.12 74 ILE A O 1
ATOM 578 N N . ARG A 1 75 ? 11.085 4.649 -31.973 1.00 83.38 75 ARG A N 1
ATOM 579 C CA . ARG A 1 75 ? 12.472 4.779 -32.444 1.00 83.38 75 ARG A CA 1
ATOM 580 C C . ARG A 1 75 ? 12.575 5.704 -33.655 1.00 83.38 75 ARG A C 1
ATOM 582 O O . ARG A 1 75 ? 13.462 6.556 -33.671 1.00 83.38 75 ARG A O 1
ATOM 589 N N . ARG A 1 76 ? 11.663 5.590 -34.627 1.00 86.75 76 A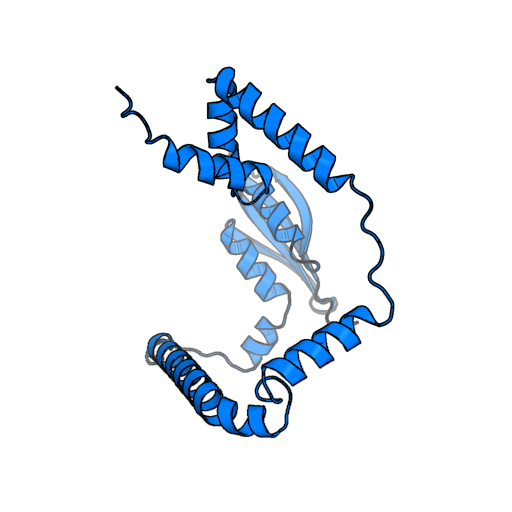RG A N 1
ATOM 590 C CA . ARG A 1 76 ? 11.609 6.453 -35.817 1.00 86.75 76 ARG A CA 1
ATOM 591 C C . ARG A 1 76 ? 11.313 7.906 -35.446 1.00 86.75 76 ARG A C 1
ATOM 593 O O . ARG A 1 76 ? 12.039 8.794 -35.881 1.00 86.75 76 ARG A O 1
ATOM 600 N N . ARG A 1 77 ? 10.306 8.153 -34.598 1.00 86.94 77 ARG A N 1
ATOM 601 C CA . ARG A 1 77 ? 9.919 9.509 -34.162 1.00 86.94 77 ARG A CA 1
ATOM 602 C C . ARG A 1 77 ? 10.993 10.171 -33.299 1.00 86.94 77 ARG A C 1
ATOM 604 O O . ARG A 1 77 ? 11.263 11.355 -33.439 1.00 86.94 77 ARG A O 1
ATOM 611 N N . THR A 1 78 ? 11.625 9.397 -32.425 1.00 83.44 78 THR A N 1
ATOM 612 C CA . THR A 1 78 ? 12.641 9.885 -31.482 1.00 83.44 78 THR A CA 1
ATOM 613 C C . THR A 1 78 ? 14.058 9.835 -32.048 1.00 83.44 78 THR A C 1
ATOM 615 O O . THR A 1 78 ? 14.994 10.191 -31.340 1.00 83.44 78 THR A O 1
ATOM 618 N N . ARG A 1 79 ? 14.248 9.373 -33.296 1.00 81.75 79 ARG A N 1
ATOM 619 C CA . ARG A 1 79 ? 15.567 9.135 -33.918 1.00 81.75 79 ARG A CA 1
ATOM 620 C C . ARG A 1 79 ? 16.513 8.308 -33.031 1.00 81.75 79 ARG A C 1
ATOM 622 O O . ARG A 1 79 ? 17.718 8.536 -32.999 1.00 81.75 79 ARG A O 1
ATOM 629 N N . GLY A 1 80 ? 15.962 7.361 -32.270 1.00 70.56 80 GLY A N 1
ATOM 630 C CA . GLY A 1 80 ? 16.725 6.534 -31.330 1.00 70.56 80 GLY A CA 1
ATOM 631 C C . GLY A 1 80 ? 17.157 7.234 -30.033 1.00 70.56 80 GLY A C 1
ATOM 632 O O . GLY A 1 80 ? 17.929 6.650 -29.276 1.00 70.56 80 GLY A O 1
ATOM 633 N N . ARG A 1 81 ? 16.646 8.439 -29.734 1.00 69.12 81 ARG A N 1
ATOM 634 C CA . ARG A 1 81 ? 16.954 9.193 -28.503 1.00 69.12 81 ARG A CA 1
ATOM 635 C C . ARG A 1 81 ? 16.461 8.518 -27.221 1.00 69.12 81 ARG A C 1
ATOM 637 O O . ARG A 1 81 ? 16.986 8.824 -26.165 1.00 69.12 81 ARG A O 1
ATOM 644 N N . VAL A 1 82 ? 15.464 7.634 -27.295 1.00 65.44 82 VAL A N 1
ATOM 645 C CA . VAL A 1 82 ? 14.859 6.999 -26.104 1.00 65.44 82 VAL A CA 1
ATOM 646 C C . VAL A 1 82 ? 15.411 5.592 -25.829 1.00 65.44 82 VAL A C 1
ATOM 648 O O . VAL A 1 82 ? 15.453 5.181 -24.678 1.00 65.44 82 VAL A O 1
ATOM 651 N N . PHE A 1 83 ? 15.880 4.871 -26.856 1.00 64.81 83 PHE A N 1
ATOM 652 C CA . PHE A 1 83 ? 16.212 3.437 -26.752 1.00 64.81 83 PHE A CA 1
ATOM 653 C C . PHE A 1 83 ? 17.597 3.039 -27.313 1.00 64.81 83 PHE A C 1
ATOM 655 O O . PHE A 1 83 ? 17.861 1.856 -27.490 1.00 64.81 83 PHE A O 1
ATOM 662 N N . GLY A 1 84 ? 18.482 3.988 -27.651 1.00 65.38 84 GLY A N 1
ATOM 663 C CA . GLY A 1 84 ? 19.836 3.689 -28.159 1.00 65.38 84 GLY A CA 1
ATOM 664 C C . GLY A 1 84 ? 20.956 3.945 -27.141 1.00 65.38 84 GLY A C 1
ATOM 665 O O . GLY A 1 84 ? 20.764 4.699 -26.197 1.00 65.38 84 GLY A O 1
ATOM 666 N N . MET A 1 85 ? 22.177 3.440 -27.376 1.00 60.91 85 MET A N 1
ATOM 667 C CA . MET A 1 85 ? 23.376 3.781 -26.567 1.00 60.91 85 MET A CA 1
ATOM 668 C C . MET A 1 85 ? 23.647 5.299 -26.496 1.00 60.91 85 MET A C 1
ATOM 670 O O . MET A 1 85 ? 24.232 5.795 -25.537 1.00 60.91 85 MET A O 1
ATOM 674 N N . LYS A 1 86 ? 23.164 6.073 -27.479 1.00 58.44 86 LYS A N 1
ATOM 675 C CA . LYS A 1 86 ? 23.191 7.546 -27.439 1.00 58.44 86 LYS A CA 1
ATOM 676 C C . LYS A 1 86 ? 22.204 8.138 -26.417 1.00 58.44 86 LYS A C 1
ATOM 678 O O . LYS A 1 86 ? 22.483 9.202 -25.880 1.00 58.44 86 LYS A O 1
ATOM 683 N N . ALA A 1 87 ? 21.096 7.452 -26.126 1.00 55.91 87 ALA A N 1
ATOM 684 C CA . ALA A 1 87 ? 20.170 7.793 -25.044 1.00 55.91 87 ALA A CA 1
ATOM 685 C C . ALA A 1 87 ? 20.837 7.616 -23.680 1.00 55.91 87 ALA A C 1
ATOM 687 O O . ALA A 1 87 ? 20.730 8.502 -22.842 1.00 55.91 87 ALA A O 1
ATOM 688 N N . ALA A 1 88 ? 21.591 6.525 -23.497 1.00 57.28 88 ALA A N 1
ATOM 689 C CA . ALA A 1 88 ? 22.377 6.304 -22.285 1.00 57.28 88 ALA A CA 1
ATOM 690 C C . ALA A 1 88 ? 23.366 7.456 -22.060 1.00 57.28 88 ALA A C 1
ATOM 692 O O . ALA A 1 88 ? 23.407 8.009 -20.973 1.00 57.28 88 ALA A O 1
ATOM 693 N N . ARG A 1 89 ? 24.062 7.925 -23.107 1.00 62.12 89 ARG A N 1
ATOM 694 C CA . ARG A 1 89 ? 25.006 9.056 -23.005 1.00 62.12 89 ARG A CA 1
ATOM 695 C C . ARG A 1 89 ? 24.353 10.397 -22.624 1.00 62.12 89 ARG A C 1
ATOM 697 O O . ARG A 1 89 ? 25.008 11.213 -21.990 1.00 62.12 89 ARG A O 1
ATOM 704 N N . TYR A 1 90 ? 23.089 10.621 -22.998 1.00 59.84 90 TYR A N 1
ATOM 705 C CA . TYR A 1 90 ? 22.328 11.829 -22.631 1.00 59.84 90 TYR A CA 1
ATOM 706 C C . TYR A 1 90 ? 21.543 11.695 -21.315 1.00 59.84 90 TYR A C 1
ATOM 708 O O . TYR A 1 90 ? 21.239 12.710 -20.696 1.00 59.84 90 TYR A O 1
ATOM 716 N N . ARG A 1 91 ? 21.225 10.471 -20.872 1.00 57.97 91 ARG A N 1
ATOM 717 C CA . ARG A 1 91 ? 20.574 10.186 -19.580 1.00 57.97 91 ARG A CA 1
ATOM 718 C C . ARG A 1 91 ? 21.559 10.109 -18.418 1.00 57.97 91 ARG A C 1
ATOM 720 O O . ARG A 1 91 ? 21.228 10.561 -17.327 1.00 57.97 91 ARG A O 1
ATOM 727 N N . PHE A 1 92 ? 22.779 9.632 -18.680 1.00 60.25 92 PHE A N 1
ATOM 728 C CA . PHE A 1 92 ? 23.827 9.461 -17.674 1.00 60.25 92 PHE A CA 1
ATOM 729 C C . PHE A 1 92 ? 24.100 10.704 -16.810 1.00 60.25 92 PHE A C 1
ATOM 731 O O . PHE A 1 92 ? 24.236 10.525 -15.605 1.00 60.25 92 PHE A O 1
ATOM 738 N N . PRO A 1 93 ? 24.147 11.954 -17.330 1.00 66.88 93 PRO A N 1
ATOM 739 C CA . PRO A 1 93 ? 24.406 13.092 -16.453 1.00 66.88 93 PRO A CA 1
ATOM 740 C C . PRO A 1 93 ? 23.238 13.373 -15.501 1.00 66.88 93 PRO A C 1
ATOM 742 O O . PRO A 1 93 ? 23.471 13.636 -14.329 1.00 66.88 93 PRO A O 1
ATOM 745 N N . TYR A 1 94 ? 21.986 13.277 -15.956 1.00 74.88 94 TYR A N 1
ATOM 746 C CA . TYR A 1 94 ? 20.833 13.605 -15.110 1.00 74.88 94 TYR A CA 1
ATOM 747 C C . TYR A 1 94 ? 20.517 12.512 -14.092 1.00 74.88 94 TYR A C 1
ATOM 749 O O . TYR A 1 94 ? 20.265 12.829 -12.935 1.00 74.88 94 TYR A O 1
ATOM 757 N N . GLU A 1 95 ? 20.570 11.237 -14.486 1.00 72.50 95 GLU A N 1
ATOM 758 C CA . GLU A 1 95 ? 20.342 10.124 -13.556 1.00 72.50 95 GLU A CA 1
ATOM 759 C C . GLU A 1 95 ? 21.442 10.062 -12.490 1.00 72.50 95 GLU A C 1
ATOM 761 O O . GLU A 1 95 ? 21.138 9.868 -11.318 1.00 72.50 95 GLU A O 1
ATOM 766 N N . ALA A 1 96 ? 22.707 10.311 -12.854 1.00 79.00 96 ALA A N 1
ATOM 767 C CA . ALA A 1 96 ? 23.797 10.374 -11.881 1.00 79.00 96 ALA A CA 1
ATOM 768 C C . ALA A 1 96 ? 23.653 11.563 -10.918 1.00 79.00 96 ALA A C 1
ATOM 770 O O . ALA A 1 96 ? 23.899 11.405 -9.725 1.00 79.00 96 ALA A O 1
ATOM 771 N N . VAL A 1 97 ? 23.220 12.732 -11.406 1.00 84.94 97 VAL A N 1
ATOM 772 C CA . VAL A 1 97 ? 22.966 13.904 -10.552 1.00 84.94 97 VAL A CA 1
ATOM 773 C C . VAL A 1 97 ? 21.789 13.649 -9.612 1.00 84.94 97 VAL A C 1
ATOM 775 O O . VAL A 1 97 ? 21.931 13.870 -8.415 1.00 84.94 97 VAL A O 1
ATOM 778 N N . ILE A 1 98 ? 20.657 13.141 -10.111 1.00 85.62 98 ILE A N 1
ATOM 779 C CA . ILE A 1 98 ? 19.476 12.850 -9.280 1.00 85.62 98 ILE A CA 1
ATOM 780 C C . ILE A 1 98 ? 19.805 11.776 -8.245 1.00 85.62 98 ILE A C 1
ATOM 782 O O . ILE A 1 98 ? 19.528 11.979 -7.068 1.00 85.62 98 ILE A O 1
ATOM 786 N N . ASN A 1 99 ? 20.442 10.674 -8.646 1.00 82.44 99 ASN A N 1
ATOM 787 C CA . ASN A 1 99 ? 20.835 9.621 -7.711 1.00 82.44 99 ASN A CA 1
ATOM 788 C C . ASN A 1 99 ? 21.875 10.119 -6.704 1.00 82.44 99 ASN A C 1
ATOM 790 O O . ASN A 1 99 ? 21.802 9.753 -5.537 1.00 82.44 99 ASN A O 1
ATOM 794 N N . GLY A 1 100 ? 22.808 10.979 -7.120 1.00 91.12 100 GLY A N 1
ATOM 795 C CA . GLY A 1 100 ? 23.772 11.611 -6.221 1.00 91.12 100 GLY A CA 1
ATOM 796 C C . GLY A 1 100 ? 23.102 12.518 -5.187 1.00 91.12 100 GLY A C 1
ATOM 797 O O . GLY A 1 100 ? 23.415 12.427 -4.003 1.00 91.12 100 GLY A O 1
ATOM 798 N N . VAL A 1 101 ? 22.138 13.342 -5.611 1.00 93.06 101 VAL A N 1
ATOM 799 C CA . VAL A 1 101 ? 21.334 14.184 -4.711 1.00 93.06 101 VAL A CA 1
ATOM 800 C C . VAL A 1 101 ? 20.505 13.319 -3.766 1.00 93.06 101 VAL A C 1
ATOM 802 O O . VAL A 1 101 ? 20.534 13.553 -2.563 1.00 93.06 101 VAL A O 1
ATOM 805 N N . LEU A 1 102 ? 19.815 12.298 -4.282 1.00 93.12 102 LEU A N 1
ATOM 806 C CA . LEU A 1 102 ? 18.991 11.391 -3.484 1.00 93.12 102 LEU A CA 1
ATOM 807 C C . LEU A 1 102 ? 19.833 10.648 -2.438 1.00 93.12 102 LEU A C 1
ATOM 809 O O . LEU A 1 102 ? 19.453 10.584 -1.273 1.00 93.12 102 LEU A O 1
ATOM 813 N N . LEU A 1 103 ? 21.001 10.137 -2.838 1.00 93.81 103 LEU A N 1
ATOM 814 C CA . LEU A 1 103 ? 21.947 9.463 -1.951 1.00 93.81 103 LEU A CA 1
ATOM 815 C C . LEU A 1 103 ? 22.502 10.421 -0.891 1.00 93.81 103 LEU A C 1
ATOM 817 O O . LEU A 1 103 ? 22.598 10.051 0.276 1.00 93.81 103 LEU A O 1
ATOM 821 N N . GLY A 1 104 ? 22.835 11.655 -1.276 1.00 95.12 104 GLY A N 1
ATOM 822 C CA . GLY A 1 104 ? 23.275 12.695 -0.346 1.00 95.12 104 GLY A CA 1
ATOM 823 C C . GLY A 1 104 ? 22.194 13.067 0.669 1.00 95.12 104 GLY A C 1
ATOM 824 O O . GLY A 1 104 ? 22.492 13.238 1.846 1.00 95.12 104 GLY A O 1
ATOM 825 N N . LEU A 1 105 ? 20.935 13.129 0.237 1.00 95.38 105 LEU A N 1
ATOM 826 C CA . LEU A 1 105 ? 19.788 13.440 1.088 1.00 95.38 105 LEU A CA 1
ATOM 827 C C . LEU A 1 105 ? 19.482 12.287 2.052 1.00 95.38 105 LEU A C 1
ATOM 829 O O . LEU A 1 105 ? 19.266 12.528 3.236 1.00 95.38 105 LEU A O 1
ATOM 833 N N . LEU A 1 106 ? 19.570 11.040 1.579 1.00 92.44 106 LEU A N 1
ATOM 834 C CA . LEU A 1 106 ? 19.522 9.835 2.414 1.00 92.44 106 LEU A CA 1
ATOM 835 C C . LEU A 1 106 ? 20.650 9.809 3.449 1.00 92.44 106 LEU A C 1
ATOM 837 O O . LEU A 1 106 ? 20.390 9.522 4.611 1.00 92.44 106 LEU A O 1
ATOM 841 N N . MET A 1 107 ? 21.881 10.145 3.058 1.00 94.44 107 MET A N 1
ATOM 842 C CA . MET A 1 107 ? 23.021 10.263 3.976 1.00 94.44 107 MET A CA 1
ATOM 843 C C . MET A 1 107 ? 22.815 11.375 5.006 1.00 94.44 107 MET A C 1
ATOM 845 O O . MET A 1 107 ? 23.074 11.172 6.185 1.00 94.44 107 MET A O 1
ATOM 849 N N . ALA A 1 108 ? 22.326 12.541 4.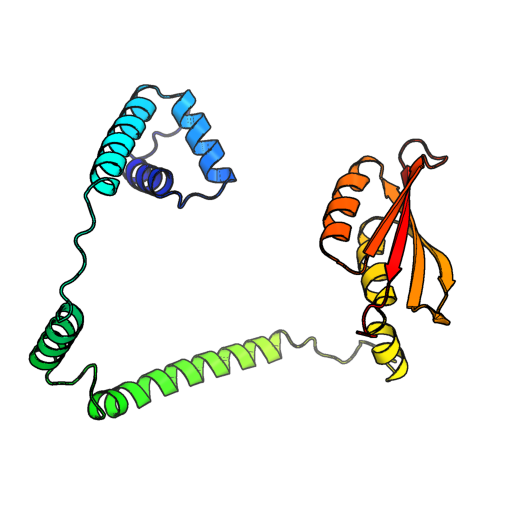588 1.00 93.12 108 ALA A N 1
ATOM 850 C CA . ALA A 1 108 ? 22.043 13.648 5.494 1.00 93.12 108 ALA A CA 1
ATOM 851 C C . ALA A 1 108 ? 20.936 13.278 6.488 1.00 93.12 108 ALA A C 1
ATOM 853 O O . ALA A 1 108 ? 21.105 13.477 7.687 1.00 93.12 108 ALA A O 1
ATOM 854 N N . MET A 1 109 ? 19.846 12.671 6.009 1.00 89.69 109 MET A N 1
ATOM 855 C CA . MET A 1 109 ? 18.815 12.098 6.873 1.00 89.69 109 MET A CA 1
ATOM 856 C C . MET A 1 109 ? 19.403 11.061 7.817 1.00 89.69 109 MET A C 1
ATOM 858 O O . MET A 1 109 ? 19.096 11.106 8.995 1.00 89.69 109 MET A O 1
ATOM 862 N N . TYR A 1 110 ? 20.255 10.160 7.330 1.00 87.31 110 TYR A N 1
ATOM 863 C CA . TYR A 1 110 ? 20.896 9.146 8.158 1.00 87.31 110 TYR A CA 1
ATOM 864 C C . TYR A 1 110 ? 21.760 9.765 9.255 1.00 87.31 110 TYR A C 1
ATOM 866 O O . TYR A 1 110 ? 21.685 9.311 10.383 1.00 87.31 110 TYR A O 1
ATOM 874 N N . VAL A 1 111 ? 22.530 10.814 8.957 1.00 89.38 111 VAL A N 1
ATOM 875 C CA . VAL A 1 111 ? 23.379 11.514 9.935 1.00 89.38 111 VAL A CA 1
ATOM 876 C C . VAL A 1 111 ? 22.548 12.315 10.940 1.00 89.38 111 VAL A C 1
ATOM 878 O O . VAL A 1 111 ? 22.870 12.316 12.121 1.00 89.38 111 VAL A O 1
ATOM 881 N N . ILE A 1 112 ? 21.474 12.975 10.498 1.00 86.44 112 ILE A N 1
ATOM 882 C CA . ILE A 1 112 ? 20.576 13.754 11.371 1.00 86.44 112 ILE A CA 1
ATOM 883 C C . ILE A 1 112 ? 19.718 12.832 12.243 1.00 86.44 112 ILE A C 1
ATOM 885 O O . ILE A 1 112 ? 19.493 13.114 13.416 1.00 86.44 112 ILE A O 1
ATOM 889 N N . ALA A 1 113 ? 19.227 11.736 11.666 1.00 78.75 113 ALA A N 1
ATOM 890 C CA . ALA A 1 113 ? 18.465 10.709 12.361 1.00 78.75 113 ALA A CA 1
ATOM 891 C C . ALA A 1 113 ? 19.369 9.736 13.123 1.00 78.75 113 ALA A C 1
ATOM 893 O O . ALA A 1 113 ? 18.847 8.922 13.880 1.00 78.75 113 ALA A O 1
ATOM 894 N N . MET A 1 114 ? 20.695 9.806 12.942 1.00 73.06 114 MET A N 1
ATOM 895 C CA . MET A 1 114 ? 21.647 9.117 13.800 1.00 73.06 114 MET A CA 1
ATOM 896 C C . MET A 1 114 ? 21.498 9.767 15.174 1.00 73.06 114 MET A C 1
ATOM 898 O O . MET A 1 114 ? 21.883 10.928 15.335 1.00 73.06 114 MET A O 1
ATOM 902 N N . PRO A 1 115 ? 20.925 9.075 16.173 1.00 65.56 115 PRO A N 1
ATOM 903 C CA . PRO A 1 115 ? 20.962 9.597 17.524 1.00 65.56 115 PRO A CA 1
ATOM 904 C C . PRO A 1 115 ? 22.439 9.799 17.854 1.00 65.56 115 PRO A C 1
ATOM 906 O O . PRO A 1 115 ? 23.238 8.879 17.667 1.00 65.56 115 PRO A O 1
ATOM 909 N N . THR A 1 116 ? 22.824 11.007 18.270 1.00 61.47 116 THR A N 1
ATOM 910 C CA . THR A 1 116 ? 24.171 11.297 18.766 1.00 61.47 116 THR A CA 1
ATOM 911 C C . THR A 1 116 ? 24.444 10.343 19.920 1.00 61.47 116 THR A C 1
ATOM 913 O O . THR A 1 116 ? 24.003 10.553 21.050 1.00 61.47 116 THR A O 1
ATOM 916 N 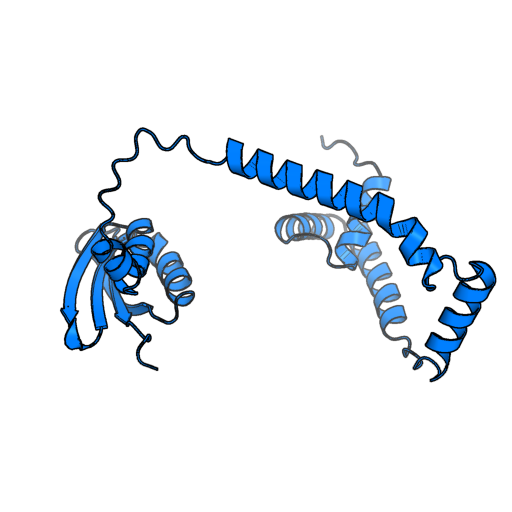N . ALA A 1 117 ? 25.086 9.224 19.597 1.00 54.16 117 ALA A N 1
ATOM 917 C CA . ALA A 1 117 ? 25.363 8.135 20.506 1.00 54.16 117 ALA A CA 1
ATOM 918 C C . ALA A 1 117 ? 26.537 8.545 21.388 1.00 54.16 117 ALA A C 1
ATOM 920 O O . ALA A 1 117 ? 27.677 8.155 21.153 1.00 54.16 117 ALA A O 1
ATOM 921 N N . SER A 1 118 ? 26.259 9.377 22.385 1.00 54.34 118 SER A N 1
ATOM 922 C CA . SER A 1 118 ? 27.205 9.646 23.464 1.00 54.34 118 SER A CA 1
ATOM 923 C C . SER A 1 118 ? 26.639 9.417 24.864 1.00 54.34 118 SER A C 1
ATOM 925 O O . SER A 1 118 ? 27.427 9.462 25.792 1.00 54.34 118 SER A O 1
ATOM 927 N N . ASP A 1 119 ? 25.360 9.046 25.026 1.00 46.59 119 ASP A N 1
ATOM 928 C CA . ASP A 1 119 ? 24.787 8.697 26.344 1.00 46.59 119 ASP A CA 1
ATOM 929 C C . ASP A 1 119 ? 23.799 7.513 26.313 1.00 46.59 119 ASP A C 1
ATOM 931 O O . ASP A 1 119 ? 22.850 7.446 27.092 1.00 46.59 119 ASP A O 1
ATOM 935 N N . ILE A 1 120 ? 24.015 6.529 25.433 1.00 54.91 120 ILE A N 1
ATOM 936 C CA . ILE A 1 120 ? 23.401 5.208 25.630 1.00 54.91 120 ILE A CA 1
ATOM 937 C C . ILE A 1 120 ? 24.503 4.280 26.140 1.00 54.91 120 ILE A C 1
ATOM 939 O O . ILE A 1 120 ? 25.366 3.886 25.350 1.00 54.91 120 ILE A O 1
ATOM 943 N N . PRO A 1 121 ? 24.518 3.915 27.435 1.00 45.38 121 PRO A N 1
ATOM 944 C CA . PRO A 1 121 ? 25.389 2.858 27.908 1.00 45.38 121 PRO A CA 1
ATOM 945 C C . PRO A 1 121 ? 24.902 1.566 27.254 1.00 45.38 121 PRO A C 1
ATOM 947 O O . PRO A 1 121 ? 23.915 0.970 27.676 1.00 45.38 121 PRO A O 1
ATOM 950 N N . LEU A 1 122 ? 25.566 1.143 26.184 1.00 43.84 122 LEU A N 1
ATOM 951 C CA . LEU A 1 122 ? 25.371 -0.180 25.613 1.00 43.84 122 LEU A CA 1
ATOM 952 C C . LEU A 1 122 ? 26.459 -1.101 26.171 1.00 43.84 122 LEU A C 1
ATOM 954 O O . LEU A 1 122 ? 27.529 -1.201 25.572 1.00 43.84 122 LEU A O 1
ATOM 958 N N . PRO A 1 123 ? 26.211 -1.849 27.263 1.00 47.50 123 PRO A N 1
ATOM 959 C CA . PRO A 1 123 ? 26.934 -3.081 27.506 1.00 47.50 123 PRO A CA 1
ATOM 960 C C . PRO A 1 123 ? 26.272 -4.175 26.661 1.00 47.50 123 PRO A C 1
ATOM 962 O O . PRO A 1 123 ? 25.751 -5.153 27.189 1.00 47.50 123 PRO A O 1
ATOM 965 N N . VAL A 1 124 ? 26.227 -4.012 25.337 1.00 49.31 124 VAL A N 1
ATOM 966 C CA . VAL A 1 124 ? 25.738 -5.087 24.470 1.00 49.31 124 VAL A CA 1
ATOM 967 C C . VAL A 1 124 ? 26.946 -5.937 24.116 1.00 49.31 124 VAL A C 1
ATOM 969 O O . VAL A 1 124 ? 27.585 -5.774 23.079 1.00 49.31 124 VAL A O 1
ATOM 972 N N . SER A 1 125 ? 27.302 -6.825 25.043 1.00 56.16 125 SER A N 1
ATOM 973 C CA . SER A 1 125 ? 28.221 -7.917 24.752 1.00 56.16 125 SER A CA 1
ATOM 974 C C . SER A 1 125 ? 27.664 -8.736 23.582 1.00 56.16 125 SER A C 1
ATOM 976 O O . SER A 1 125 ? 26.449 -8.835 23.391 1.00 56.16 125 SER A O 1
ATOM 978 N N . ALA A 1 126 ? 28.536 -9.377 22.801 1.00 49.03 126 ALA A N 1
ATOM 979 C CA . ALA A 1 126 ? 28.125 -10.316 21.750 1.00 49.03 126 ALA A CA 1
ATOM 980 C C . ALA A 1 126 ? 27.174 -11.419 22.276 1.00 49.03 126 ALA A C 1
ATOM 982 O O . ALA A 1 126 ? 26.415 -12.017 21.519 1.00 49.03 126 ALA A O 1
ATOM 983 N N . GLU A 1 127 ? 27.168 -11.641 23.590 1.00 50.28 127 GLU A N 1
ATOM 984 C CA . GLU A 1 127 ? 26.266 -12.530 24.315 1.00 50.28 127 GLU A CA 1
ATOM 985 C C . GLU A 1 127 ? 24.822 -11.998 24.405 1.00 50.28 127 GLU A C 1
ATOM 987 O O . GLU A 1 127 ? 23.882 -12.785 24.325 1.00 50.28 127 GLU A O 1
ATOM 992 N N . MET A 1 128 ? 24.613 -10.675 24.473 1.00 45.62 128 MET A N 1
ATOM 993 C CA . MET A 1 128 ? 23.283 -10.063 24.347 1.00 45.62 128 MET A CA 1
ATOM 994 C C . MET A 1 128 ? 22.756 -10.093 22.914 1.00 45.62 128 MET A C 1
ATOM 996 O O . MET A 1 128 ? 21.567 -10.314 22.739 1.00 45.62 128 MET A O 1
ATOM 1000 N N . VAL A 1 129 ? 23.603 -9.930 21.892 1.00 49.91 129 VAL A N 1
ATOM 1001 C CA . VAL A 1 129 ? 23.172 -10.093 20.485 1.00 49.91 129 VAL A CA 1
ATOM 1002 C C . VAL A 1 129 ? 22.801 -11.551 20.208 1.00 49.91 129 VAL A C 1
ATOM 1004 O O . VAL A 1 129 ? 21.804 -11.827 19.547 1.00 49.91 129 VAL A O 1
ATOM 1007 N N . ARG A 1 130 ? 23.539 -12.495 20.800 1.00 54.19 130 ARG A N 1
ATOM 1008 C CA . ARG A 1 130 ? 23.224 -13.925 20.742 1.00 54.19 130 ARG A CA 1
ATOM 1009 C C . ARG A 1 130 ? 21.936 -14.271 21.512 1.00 54.19 130 ARG A C 1
ATOM 1011 O O . ARG A 1 130 ? 21.159 -15.073 21.013 1.00 54.19 130 ARG A O 1
ATOM 1018 N N . ARG A 1 131 ? 21.643 -13.592 22.631 1.00 49.09 131 ARG A N 1
ATOM 1019 C CA . ARG A 1 131 ? 20.331 -13.646 23.320 1.00 49.09 131 ARG A CA 1
ATOM 1020 C C . ARG A 1 131 ? 19.203 -12.921 22.580 1.00 49.09 131 ARG A C 1
ATOM 1022 O O . ARG A 1 131 ? 18.059 -13.327 22.693 1.00 49.09 131 ARG A O 1
ATOM 1029 N N . ALA A 1 132 ? 19.489 -11.855 21.839 1.00 44.41 132 ALA A N 1
ATOM 1030 C CA . ALA A 1 132 ? 18.495 -11.134 21.042 1.00 44.41 132 ALA A CA 1
ATOM 1031 C C . ALA A 1 132 ? 18.117 -11.903 19.765 1.00 44.41 132 ALA A C 1
ATOM 1033 O O . ALA A 1 132 ? 17.024 -11.714 19.242 1.00 44.41 132 ALA A O 1
ATOM 1034 N N . SER A 1 133 ? 18.993 -12.805 19.298 1.00 53.03 133 SER A N 1
ATOM 1035 C CA . SER A 1 133 ? 18.665 -13.797 18.266 1.00 53.03 133 SER A CA 1
ATOM 1036 C C . SER A 1 133 ? 17.837 -14.981 18.780 1.00 53.03 133 SER A C 1
ATOM 1038 O O . SER A 1 133 ? 17.374 -15.789 17.977 1.00 53.03 133 SER A O 1
ATOM 1040 N N . ASP A 1 134 ? 17.614 -15.088 20.095 1.00 66.81 134 ASP A N 1
ATOM 1041 C CA . ASP A 1 134 ? 16.666 -16.053 20.634 1.00 66.81 134 ASP A CA 1
ATOM 1042 C C . ASP A 1 134 ? 15.252 -15.492 20.454 1.00 66.81 134 ASP A C 1
ATOM 1044 O O . ASP A 1 134 ? 14.919 -14.425 20.968 1.00 66.81 134 ASP A O 1
ATOM 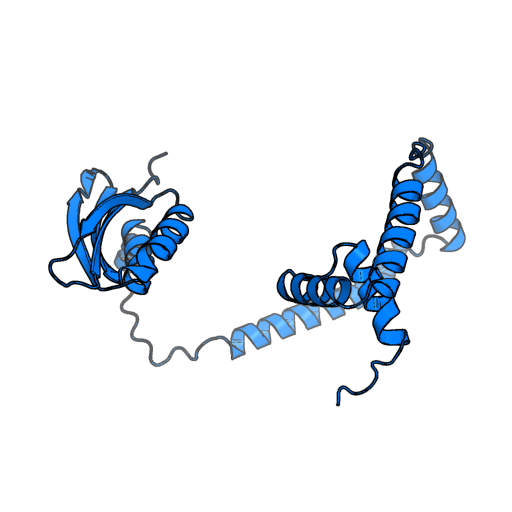1048 N N . ALA A 1 135 ? 14.392 -16.230 19.747 1.00 63.50 135 ALA A N 1
ATOM 1049 C CA . ALA A 1 135 ? 12.975 -15.904 19.533 1.00 63.50 135 ALA A CA 1
ATOM 1050 C C . ALA A 1 135 ? 12.211 -15.527 20.830 1.00 63.50 135 ALA A C 1
ATOM 1052 O O . ALA A 1 135 ? 11.184 -14.851 20.790 1.00 63.50 135 ALA A O 1
ATOM 1053 N N . SER A 1 136 ? 12.748 -15.909 21.993 1.00 69.62 136 SER A N 1
ATOM 1054 C CA . SER A 1 136 ? 12.286 -15.538 23.331 1.00 69.62 136 SER A CA 1
ATOM 1055 C C . SER A 1 136 ? 12.439 -14.040 23.654 1.00 69.62 136 SER A C 1
ATOM 1057 O O . SER A 1 136 ? 11.586 -13.467 24.330 1.00 69.62 136 SER A O 1
ATOM 1059 N N . ALA A 1 137 ? 13.482 -13.362 23.167 1.00 79.06 137 ALA A N 1
ATOM 1060 C CA . ALA A 1 137 ? 13.695 -11.939 23.437 1.00 79.06 137 ALA A CA 1
ATOM 1061 C C . ALA A 1 137 ? 12.699 -11.056 22.672 1.00 79.06 137 ALA A C 1
ATOM 1063 O O . ALA A 1 137 ? 12.138 -10.121 23.246 1.00 79.06 137 ALA A O 1
ATOM 1064 N N . VAL A 1 138 ? 12.444 -11.389 21.402 1.00 80.62 138 VAL A N 1
ATOM 1065 C CA . VAL A 1 138 ? 11.445 -10.694 20.577 1.00 80.62 138 VAL A CA 1
ATOM 1066 C C . VAL A 1 138 ? 10.042 -10.964 21.114 1.00 80.62 138 VAL A C 1
ATOM 1068 O O . VAL A 1 138 ? 9.292 -10.016 21.331 1.00 80.62 138 VAL A O 1
ATOM 1071 N N . GLY A 1 139 ? 9.729 -12.222 21.450 1.00 83.31 139 GLY A N 1
ATOM 1072 C CA . GLY A 1 139 ? 8.468 -12.576 22.104 1.00 83.31 139 GLY A CA 1
ATOM 1073 C C . GLY A 1 139 ? 8.235 -11.779 23.389 1.00 83.31 139 GLY A C 1
ATOM 1074 O O . GLY A 1 139 ? 7.206 -11.133 23.538 1.00 83.31 139 GLY A O 1
ATOM 1075 N N . ALA A 1 140 ? 9.220 -11.721 24.289 1.00 86.06 140 ALA A N 1
ATOM 1076 C CA . ALA A 1 140 ? 9.093 -10.950 25.525 1.00 86.06 140 ALA A CA 1
ATOM 1077 C C . ALA A 1 140 ? 8.890 -9.441 25.286 1.00 86.06 140 ALA A C 1
ATOM 1079 O O . ALA A 1 140 ? 8.200 -8.794 26.071 1.00 86.06 140 ALA A O 1
ATOM 1080 N N . ALA A 1 141 ? 9.490 -8.869 24.237 1.00 88.25 141 ALA A N 1
ATOM 1081 C CA . ALA A 1 141 ? 9.319 -7.457 23.902 1.00 88.25 141 ALA A CA 1
ATOM 1082 C C . ALA A 1 141 ? 7.896 -7.149 23.413 1.00 88.25 141 ALA A C 1
ATOM 1084 O O . ALA A 1 141 ? 7.298 -6.191 23.897 1.00 88.25 141 ALA A O 1
ATOM 1085 N N . VAL A 1 142 ? 7.351 -7.988 22.526 1.00 88.00 142 VAL A N 1
ATOM 1086 C CA . VAL A 1 142 ? 5.969 -7.877 22.026 1.00 88.00 142 VAL A CA 1
ATOM 1087 C C . VAL A 1 142 ? 4.978 -7.992 23.188 1.00 88.00 142 VAL A C 1
ATOM 1089 O O . VAL A 1 142 ? 4.178 -7.089 23.426 1.00 88.00 142 VAL A O 1
ATOM 1092 N N . LEU A 1 143 ? 5.112 -9.037 24.011 1.00 92.44 143 LEU A N 1
ATOM 1093 C CA . LEU A 1 143 ? 4.190 -9.304 25.122 1.00 92.44 143 LEU A CA 1
ATOM 1094 C C . LEU A 1 143 ? 4.167 -8.180 26.178 1.00 92.44 143 LEU A C 1
ATOM 1096 O O . LEU A 1 143 ? 3.118 -7.900 26.758 1.00 92.44 143 LEU A O 1
ATOM 1100 N N . ARG A 1 144 ? 5.290 -7.480 26.401 1.00 93.19 144 ARG A N 1
ATOM 1101 C CA . ARG A 1 144 ? 5.360 -6.336 27.334 1.00 93.19 144 ARG A CA 1
ATOM 1102 C C . ARG A 1 144 ? 4.534 -5.126 26.889 1.00 93.19 144 ARG A C 1
ATOM 1104 O O . ARG A 1 144 ? 4.210 -4.293 27.728 1.00 93.19 144 ARG A O 1
ATOM 1111 N N . GLY A 1 145 ? 4.169 -5.019 25.609 1.00 91.75 145 GLY A N 1
ATOM 1112 C CA . GLY A 1 145 ? 3.248 -3.980 25.128 1.00 91.75 145 GLY A CA 1
ATOM 1113 C C . GLY A 1 145 ? 1.801 -4.159 25.617 1.00 91.75 145 GLY A C 1
ATOM 1114 O O . GLY A 1 145 ? 0.984 -3.235 25.522 1.00 91.75 145 GLY A O 1
ATOM 1115 N N . TYR A 1 146 ? 1.474 -5.340 26.152 1.00 92.19 146 TYR A N 1
ATOM 1116 C CA . TYR A 1 146 ? 0.109 -5.743 26.501 1.00 92.19 146 TYR A CA 1
ATOM 1117 C C . TYR A 1 146 ? -0.118 -5.868 28.004 1.00 92.19 146 TYR A C 1
ATOM 1119 O O . TYR A 1 146 ? -1.256 -5.712 28.449 1.00 92.19 146 TYR A O 1
ATOM 1127 N N . GLY A 1 147 ? 0.943 -6.070 28.786 1.00 92.06 147 GLY A N 1
ATOM 1128 C CA . GLY A 1 147 ? 0.859 -6.089 30.240 1.00 92.06 147 GLY A CA 1
ATOM 1129 C C . GLY A 1 147 ? 2.104 -6.641 30.923 1.00 92.06 147 GLY A C 1
ATOM 1130 O O . GLY A 1 147 ? 3.200 -6.648 30.355 1.00 92.06 147 GLY A O 1
ATOM 1131 N N . ASP A 1 148 ? 1.920 -7.097 32.160 1.00 92.44 148 ASP A N 1
ATOM 1132 C CA . ASP A 1 148 ? 2.996 -7.636 32.985 1.00 92.44 148 ASP A CA 1
ATOM 1133 C C . ASP A 1 148 ? 3.345 -9.057 32.525 1.00 92.44 148 ASP A C 1
ATOM 1135 O O . ASP A 1 148 ? 2.504 -9.958 32.518 1.00 92.44 148 ASP A O 1
ATOM 1139 N N . VAL A 1 149 ? 4.603 -9.254 32.121 1.00 93.00 149 VAL A N 1
ATOM 1140 C CA . VAL A 1 149 ? 5.106 -10.524 31.581 1.00 93.00 149 VAL A CA 1
ATOM 1141 C C . VAL A 1 149 ? 6.002 -11.206 32.607 1.00 93.00 149 VAL A C 1
ATOM 1143 O O . VAL A 1 149 ? 7.048 -10.674 32.981 1.00 93.00 149 VAL A O 1
ATOM 1146 N N . ALA A 1 150 ? 5.644 -12.429 32.986 1.00 91.31 150 ALA A N 1
ATOM 1147 C CA . ALA A 1 150 ? 6.466 -13.324 33.789 1.00 91.31 150 ALA A CA 1
ATOM 1148 C C . ALA A 1 150 ? 6.833 -14.580 32.987 1.00 91.31 150 ALA A C 1
ATOM 1150 O O . ALA A 1 150 ? 6.055 -15.066 32.171 1.00 91.31 150 ALA A O 1
ATOM 1151 N N . VAL A 1 151 ? 8.025 -15.130 33.218 1.00 89.62 151 VAL A N 1
ATOM 1152 C CA . VAL A 1 151 ? 8.405 -16.433 32.654 1.00 89.62 151 VAL A CA 1
ATOM 1153 C C . VAL A 1 151 ? 7.867 -17.519 33.578 1.00 89.62 151 VAL A C 1
ATOM 1155 O O . VAL A 1 151 ? 8.263 -17.585 34.738 1.00 89.62 151 VAL A O 1
ATOM 1158 N N . GLU A 1 152 ? 6.967 -18.358 33.070 1.00 89.12 152 GLU A N 1
ATOM 1159 C CA . GLU A 1 152 ? 6.385 -19.468 33.833 1.00 89.12 152 GLU A CA 1
ATOM 1160 C C . GLU A 1 152 ? 7.273 -20.714 33.768 1.00 89.12 152 GLU A C 1
ATOM 1162 O O . GLU A 1 152 ? 7.524 -21.361 34.783 1.00 89.12 152 GLU A O 1
ATOM 1167 N N . SER A 1 153 ? 7.804 -21.036 32.586 1.00 86.19 153 SER A N 1
ATOM 1168 C CA . SER A 1 153 ? 8.802 -22.096 32.430 1.00 86.19 153 SER A CA 1
ATOM 1169 C C . SER A 1 153 ? 9.730 -21.830 31.249 1.00 86.19 153 SER A C 1
ATOM 1171 O O . SER A 1 153 ? 9.361 -21.173 30.275 1.00 86.19 153 SER A O 1
ATOM 1173 N N . ALA A 1 154 ? 10.955 -22.346 31.332 1.00 85.62 154 ALA A N 1
ATOM 1174 C CA . ALA A 1 154 ? 11.933 -22.280 30.256 1.00 85.62 154 ALA A CA 1
ATOM 1175 C C . ALA A 1 154 ? 12.550 -23.666 30.047 1.00 85.62 154 ALA A C 1
ATOM 1177 O O . ALA A 1 154 ? 13.077 -24.261 30.986 1.00 85.62 154 ALA A O 1
ATOM 1178 N N . ALA A 1 155 ? 12.493 -24.165 28.813 1.00 81.44 155 ALA A N 1
ATOM 1179 C CA . ALA A 1 155 ? 13.126 -25.406 28.381 1.00 81.44 155 ALA A CA 1
ATOM 1180 C C . ALA A 1 155 ? 14.194 -25.065 27.325 1.00 81.44 155 ALA A C 1
ATOM 1182 O O . ALA A 1 155 ? 13.949 -25.217 26.122 1.00 81.44 155 ALA A O 1
ATOM 1183 N N . PRO A 1 156 ? 15.371 -24.563 27.749 1.00 73.88 156 PRO A N 1
ATOM 1184 C CA . PRO A 1 156 ? 16.394 -24.058 26.833 1.00 73.88 156 PRO A CA 1
ATOM 1185 C C . PRO A 1 156 ? 16.877 -25.133 25.851 1.00 73.88 156 PRO A C 1
ATOM 1187 O O . PRO A 1 156 ? 17.126 -24.839 24.685 1.00 73.88 156 PRO A O 1
ATOM 1190 N N . ASP A 1 157 ? 16.911 -26.396 26.278 1.00 75.75 157 ASP A N 1
ATOM 1191 C CA . ASP A 1 157 ? 17.318 -27.555 25.475 1.00 75.75 157 ASP A CA 1
ATOM 1192 C C . ASP A 1 157 ? 16.415 -27.764 24.245 1.00 75.75 157 ASP A C 1
ATOM 1194 O O . ASP A 1 157 ? 16.864 -28.271 23.212 1.00 75.75 157 ASP A O 1
ATOM 1198 N N . ARG A 1 158 ? 15.144 -27.354 24.361 1.00 78.06 158 ARG A N 1
ATOM 1199 C CA . ARG A 1 158 ? 14.116 -27.416 23.311 1.00 78.06 158 ARG A CA 1
ATOM 1200 C C . ARG A 1 158 ? 13.901 -26.078 22.604 1.00 78.06 158 ARG A C 1
ATOM 1202 O O . ARG A 1 158 ? 13.131 -26.025 21.654 1.00 78.06 158 ARG A O 1
ATOM 1209 N N . GLY A 1 159 ? 14.565 -25.011 23.055 1.00 82.12 159 GLY A N 1
ATOM 1210 C CA . GLY A 1 159 ? 14.341 -23.659 22.548 1.00 82.12 159 GLY A CA 1
ATOM 1211 C C . GLY A 1 159 ? 12.923 -23.150 22.812 1.00 82.12 159 GLY A C 1
ATOM 1212 O O . GLY A 1 159 ? 12.407 -22.378 22.007 1.00 82.12 159 GLY A O 1
ATOM 1213 N N . GLU A 1 160 ? 12.287 -23.605 23.899 1.00 85.00 160 GLU A N 1
ATOM 1214 C CA . GLU A 1 160 ? 10.924 -23.217 24.272 1.00 85.00 160 GLU A CA 1
ATOM 1215 C C . GLU A 1 160 ? 10.926 -22.360 25.544 1.00 85.00 160 GLU A C 1
ATOM 1217 O O . GLU A 1 160 ? 11.585 -22.693 26.534 1.00 85.00 160 GLU A O 1
ATOM 1222 N N . VAL A 1 161 ? 10.151 -21.276 25.540 1.00 86.50 161 VAL A N 1
ATOM 1223 C CA . VAL A 1 161 ? 9.873 -20.459 26.731 1.00 86.50 161 VAL A CA 1
ATOM 1224 C C . VAL A 1 161 ? 8.371 -20.235 26.831 1.00 86.50 161 VAL A C 1
ATOM 1226 O O . VAL A 1 161 ? 7.731 -19.904 25.836 1.00 86.50 161 VAL A O 1
ATOM 1229 N N . VAL A 1 162 ? 7.805 -20.432 28.018 1.00 89.81 162 VAL A N 1
ATOM 1230 C CA . VAL A 1 162 ? 6.392 -20.181 28.307 1.00 89.81 162 VAL A CA 1
ATOM 1231 C C . VAL A 1 162 ? 6.285 -18.930 29.166 1.00 89.81 162 VAL A C 1
ATOM 1233 O O . VAL A 1 162 ? 6.859 -18.855 30.255 1.00 89.81 162 VAL A O 1
ATOM 1236 N N . TYR A 1 163 ? 5.550 -17.952 28.658 1.00 91.19 163 TYR A N 1
ATOM 1237 C CA . TYR A 1 163 ? 5.266 -16.685 29.307 1.00 91.19 163 TYR A CA 1
ATOM 1238 C C . TYR A 1 163 ? 3.859 -16.700 29.878 1.00 91.19 163 TYR A C 1
ATOM 1240 O O . TYR A 1 163 ? 2.914 -17.102 29.203 1.00 91.19 163 TYR A O 1
ATOM 1248 N N . ARG A 1 164 ? 3.729 -16.186 31.094 1.00 94.56 164 ARG A N 1
ATOM 1249 C CA . ARG A 1 164 ? 2.469 -15.781 31.696 1.00 94.56 164 ARG A CA 1
ATOM 1250 C C . ARG A 1 164 ? 2.346 -14.272 31.527 1.00 94.56 164 ARG A C 1
ATOM 1252 O O . ARG A 1 164 ? 3.196 -13.536 32.025 1.00 94.56 164 ARG A O 1
ATOM 1259 N N . VAL A 1 165 ? 1.308 -13.820 30.835 1.00 94.19 165 VAL A N 1
ATOM 1260 C CA . VAL A 1 165 ? 1.053 -12.397 30.590 1.00 94.19 165 VAL A CA 1
ATOM 1261 C C . VAL A 1 165 ? -0.264 -12.004 31.236 1.00 94.19 165 VAL A C 1
ATOM 1263 O O . VAL A 1 165 ? -1.294 -12.618 30.961 1.00 94.19 165 VAL A O 1
ATOM 1266 N N . GLU A 1 166 ? -0.246 -10.991 32.094 1.00 94.81 166 GLU A N 1
ATOM 1267 C CA . GLU A 1 166 ? -1.468 -10.419 32.661 1.00 94.81 166 GLU A CA 1
ATOM 1268 C C . GLU A 1 166 ? -1.933 -9.245 31.804 1.00 94.81 166 GLU A C 1
ATOM 1270 O O . GLU A 1 166 ? -1.309 -8.188 31.784 1.00 94.81 166 GLU A O 1
ATOM 1275 N N . VAL A 1 167 ? -3.029 -9.446 31.077 1.00 94.56 167 VAL A N 1
ATOM 1276 C CA . VAL A 1 167 ? -3.540 -8.524 30.056 1.00 94.56 167 VAL A CA 1
ATOM 1277 C C . VAL A 1 167 ? -4.905 -8.002 30.487 1.00 94.56 167 VAL A C 1
ATOM 1279 O O . VAL A 1 167 ? -5.694 -8.731 31.093 1.00 94.56 167 VAL A O 1
ATOM 1282 N N . ALA A 1 168 ? -5.217 -6.745 30.174 1.00 94.50 168 ALA A N 1
ATOM 1283 C CA . ALA A 1 168 ? -6.571 -6.221 30.346 1.00 94.50 168 ALA A CA 1
ATOM 1284 C C . ALA A 1 168 ? -7.569 -7.019 29.484 1.00 94.50 168 ALA A C 1
ATOM 1286 O O . ALA A 1 168 ? -7.255 -7.401 28.358 1.00 94.50 168 ALA A O 1
ATOM 1287 N N . ALA A 1 169 ? -8.760 -7.311 30.014 1.00 92.38 169 ALA A N 1
ATOM 1288 C CA . ALA A 1 169 ? -9.713 -8.216 29.364 1.00 92.38 169 ALA A CA 1
ATOM 1289 C C . ALA A 1 169 ? -10.150 -7.760 27.956 1.00 92.38 169 ALA A C 1
ATOM 1291 O O . ALA A 1 169 ? -10.425 -8.600 27.103 1.00 92.38 169 ALA A O 1
ATOM 1292 N N . ASP A 1 170 ? -10.187 -6.452 27.714 1.00 95.25 170 ASP A N 1
ATOM 1293 C CA . ASP A 1 170 ? -10.501 -5.819 26.430 1.00 95.25 170 ASP A CA 1
ATOM 1294 C C . ASP A 1 170 ? -9.348 -5.878 25.413 1.00 95.25 170 ASP A C 1
ATOM 1296 O O . ASP A 1 170 ? -9.596 -5.804 24.215 1.00 95.25 170 ASP A O 1
ATOM 1300 N N . ARG A 1 171 ? -8.103 -6.082 25.864 1.00 95.12 171 ARG A N 1
ATOM 1301 C CA . ARG A 1 171 ? -6.899 -6.160 25.012 1.00 95.12 171 ARG A CA 1
ATOM 1302 C C . ARG A 1 171 ? -6.482 -7.581 24.631 1.00 95.12 171 ARG A C 1
ATOM 1304 O O . ARG A 1 171 ? -5.475 -7.760 23.947 1.00 95.12 171 ARG A O 1
ATOM 1311 N N . VAL A 1 172 ? -7.219 -8.602 25.071 1.00 94.81 172 VAL A N 1
ATOM 1312 C CA . VAL A 1 172 ? -6.881 -10.008 24.780 1.00 94.81 172 VAL A CA 1
ATOM 1313 C C . VAL A 1 172 ? -6.965 -10.307 23.283 1.00 94.81 172 VAL A C 1
ATOM 1315 O O . VAL A 1 172 ? -6.050 -10.924 22.750 1.00 94.81 172 VAL A O 1
ATOM 1318 N N . ALA A 1 173 ? -8.001 -9.817 22.596 1.00 93.75 173 ALA A N 1
ATOM 1319 C CA . ALA A 1 173 ? -8.162 -10.033 21.156 1.00 93.75 173 ALA A CA 1
ATOM 1320 C C . ALA A 1 173 ? -7.022 -9.393 20.342 1.00 93.75 173 ALA A C 1
ATOM 1322 O O . ALA A 1 173 ? -6.515 -9.990 19.395 1.00 93.75 173 ALA A O 1
ATOM 1323 N N . ASP A 1 174 ? -6.570 -8.202 20.746 1.00 94.69 174 ASP A N 1
ATOM 1324 C CA . ASP A 1 174 ? -5.435 -7.528 20.110 1.00 94.69 174 ASP A CA 1
ATOM 1325 C C . ASP A 1 174 ? -4.135 -8.316 20.301 1.00 94.69 174 ASP A C 1
ATOM 1327 O O . ASP A 1 174 ? -3.332 -8.412 19.373 1.00 94.69 174 ASP A O 1
ATOM 1331 N N . LEU A 1 175 ? -3.934 -8.894 21.492 1.00 94.19 175 LEU A N 1
ATOM 1332 C CA . LEU A 1 175 ? -2.779 -9.743 21.769 1.00 94.19 175 LEU A CA 1
ATOM 1333 C C . LEU A 1 175 ? -2.811 -11.012 20.913 1.00 94.19 175 LEU A C 1
ATOM 1335 O O . LEU A 1 175 ? -1.789 -11.387 20.351 1.00 94.19 175 LEU A O 1
ATOM 1339 N N . GLU A 1 176 ? -3.962 -11.678 20.810 1.00 93.56 176 GLU A N 1
ATOM 1340 C CA . GLU A 1 176 ? -4.113 -12.885 19.989 1.00 93.56 176 GLU A CA 1
ATOM 1341 C C . GLU A 1 176 ? -3.822 -12.600 18.510 1.00 93.56 176 GLU A C 1
ATOM 1343 O O . GLU A 1 176 ? -3.083 -13.354 17.872 1.00 93.56 176 GLU A O 1
ATOM 1348 N N . ASN A 1 177 ? -4.337 -11.482 17.987 1.00 93.69 177 ASN A N 1
ATOM 1349 C CA . ASN A 1 177 ? -4.077 -11.044 16.618 1.00 93.69 177 ASN A CA 1
ATOM 1350 C C . ASN A 1 177 ? -2.588 -10.775 16.379 1.00 93.69 177 ASN A C 1
ATOM 1352 O O . ASN A 1 177 ? -2.039 -11.235 15.379 1.00 93.69 177 ASN A O 1
ATOM 1356 N N . GLU A 1 178 ? -1.924 -10.058 17.289 1.00 93.06 178 GLU A N 1
ATOM 1357 C CA . GLU A 1 178 ? -0.505 -9.745 17.133 1.00 93.06 178 GLU A CA 1
ATOM 1358 C C . GLU A 1 178 ? 0.380 -10.987 17.306 1.00 93.06 178 GLU A C 1
ATOM 1360 O O . GLU A 1 178 ? 1.286 -11.207 16.505 1.00 93.06 178 GLU A O 1
ATOM 1365 N N . VAL A 1 179 ? 0.083 -11.857 18.277 1.00 92.81 179 VAL A N 1
ATOM 1366 C CA . VAL A 1 179 ? 0.763 -13.153 18.437 1.00 92.81 179 VAL A CA 1
ATOM 1367 C C . VAL A 1 179 ? 0.635 -13.991 17.160 1.00 92.81 179 VAL A C 1
ATOM 1369 O O . VAL A 1 179 ? 1.618 -14.595 16.736 1.00 92.81 179 VAL A O 1
ATOM 1372 N N . GLY A 1 180 ? -0.521 -13.955 16.489 1.00 89.81 180 GLY A N 1
ATOM 1373 C CA . GLY A 1 180 ? -0.748 -14.621 15.204 1.00 89.81 180 GLY A CA 1
ATOM 1374 C C . GLY A 1 180 ? 0.124 -14.119 14.043 1.00 89.81 180 GLY A C 1
ATOM 1375 O O . GLY A 1 180 ? 0.307 -14.847 13.066 1.00 89.81 180 GLY A O 1
ATOM 1376 N N . LEU A 1 181 ? 0.714 -12.920 14.142 1.00 89.69 181 LEU A N 1
ATOM 1377 C CA . LEU A 1 181 ? 1.673 -12.404 13.153 1.00 89.69 181 LEU A CA 1
ATOM 1378 C C . LEU A 1 181 ? 3.057 -13.056 13.283 1.00 89.69 181 LEU A C 1
ATOM 1380 O O . LEU A 1 181 ? 3.866 -12.984 12.352 1.00 89.69 181 LEU A O 1
ATOM 1384 N N . TYR A 1 182 ? 3.340 -13.695 14.421 1.00 89.00 182 TYR A N 1
ATOM 1385 C CA . TYR A 1 182 ? 4.629 -14.299 14.724 1.00 89.00 182 TYR A CA 1
ATOM 1386 C C . TYR A 1 182 ? 4.515 -15.828 14.737 1.00 89.00 182 TYR A C 1
ATOM 1388 O O . TYR A 1 182 ? 4.086 -16.403 15.732 1.00 89.00 182 TYR A O 1
ATOM 1396 N N . PRO A 1 183 ? 4.982 -16.535 13.690 1.00 88.56 183 PRO A N 1
ATOM 1397 C CA . PRO A 1 183 ? 4.821 -17.992 13.576 1.00 88.56 183 PRO A CA 1
ATOM 1398 C C . PRO A 1 183 ? 5.548 -18.801 14.666 1.00 88.56 183 PRO A C 1
ATOM 1400 O O . PRO A 1 183 ? 5.357 -20.009 14.774 1.00 88.56 183 PRO A O 1
ATOM 1403 N N . TYR A 1 184 ? 6.400 -18.151 15.461 1.00 88.00 184 TYR A N 1
ATOM 1404 C CA . TYR A 1 184 ? 7.119 -18.743 16.585 1.00 88.00 184 TYR A CA 1
ATOM 1405 C C . TYR A 1 184 ? 6.445 -18.511 17.947 1.00 88.00 184 TYR A C 1
ATOM 1407 O O . TYR A 1 184 ? 6.964 -19.000 18.951 1.00 88.00 184 TYR A O 1
ATOM 1415 N N . LEU A 1 185 ? 5.333 -17.771 18.005 1.00 91.19 185 LEU A N 1
ATOM 1416 C CA . LEU A 1 185 ? 4.533 -17.559 19.209 1.00 91.19 185 LEU A CA 1
ATOM 1417 C C . LEU A 1 185 ? 3.206 -18.322 19.096 1.00 91.19 185 LEU A C 1
ATOM 1419 O O . LEU A 1 185 ? 2.572 -18.346 18.048 1.00 91.19 185 LEU A O 1
ATOM 1423 N N . GLU A 1 186 ? 2.782 -18.956 20.184 1.00 93.50 186 GLU A N 1
ATOM 1424 C CA . GLU A 1 186 ? 1.554 -19.752 20.248 1.00 93.50 186 GLU A CA 1
ATOM 1425 C C . GLU A 1 186 ? 0.824 -19.448 21.560 1.00 93.50 186 GLU A C 1
ATOM 1427 O O . GLU A 1 186 ? 1.396 -19.609 22.641 1.00 93.50 186 GLU A O 1
ATOM 1432 N N . VAL A 1 187 ? -0.439 -19.018 21.487 1.00 94.31 187 VAL A N 1
ATOM 1433 C CA . VAL A 1 187 ? -1.289 -18.877 22.677 1.00 94.31 187 VAL A CA 1
ATOM 1434 C C . VAL A 1 187 ? -1.741 -20.268 23.111 1.00 94.31 187 VAL A C 1
ATOM 1436 O O . VAL A 1 187 ? -2.405 -20.975 22.359 1.00 94.31 187 VAL A O 1
ATOM 1439 N N . LEU A 1 188 ? -1.363 -20.672 24.321 1.00 94.38 188 LEU A N 1
ATOM 1440 C CA . LEU A 1 188 ? -1.713 -21.978 24.875 1.00 94.38 188 LEU A CA 1
ATOM 1441 C C . LEU A 1 188 ? -3.045 -21.949 25.617 1.00 94.38 188 LEU A C 1
ATOM 1443 O O . LEU A 1 188 ? -3.831 -22.887 25.514 1.00 94.38 188 LEU A O 1
ATOM 1447 N N . GLU A 1 189 ? -3.267 -20.911 26.423 1.00 94.31 189 GLU A N 1
ATOM 1448 C CA . GLU A 1 189 ? -4.405 -20.863 27.334 1.00 94.31 189 GLU A CA 1
ATOM 1449 C C . GLU A 1 189 ? -4.723 -19.425 27.756 1.00 94.31 189 GLU A C 1
ATOM 1451 O O . GLU A 1 189 ? -3.816 -18.630 28.002 1.00 94.31 189 GLU A O 1
ATOM 1456 N N . VAL A 1 190 ? -6.013 -19.107 27.893 1.00 93.44 190 VAL A N 1
ATOM 1457 C CA . VAL A 1 190 ? -6.501 -17.824 28.418 1.00 93.44 190 VAL A CA 1
ATOM 1458 C C . VAL A 1 190 ? -7.355 -18.092 29.657 1.00 93.44 190 VAL A C 1
ATOM 1460 O O . VAL A 1 190 ? -8.431 -18.683 29.569 1.00 93.44 190 VAL A O 1
ATOM 1463 N N . LYS A 1 191 ? -6.894 -17.648 30.829 1.00 93.19 191 LYS A N 1
ATOM 1464 C CA . LYS A 1 191 ? -7.594 -17.783 32.118 1.00 93.19 191 LYS A CA 1
ATOM 1465 C C . LYS A 1 191 ? -8.137 -16.444 32.596 1.00 93.19 191 LYS A C 1
ATOM 1467 O O . LYS A 1 191 ? -7.586 -15.386 32.301 1.00 93.19 191 LYS A O 1
ATOM 1472 N N . ALA A 1 192 ? -9.227 -16.477 33.360 1.00 87.50 192 ALA A N 1
ATOM 1473 C CA . ALA A 1 192 ? -9.609 -15.323 34.171 1.00 87.50 192 ALA A CA 1
ATOM 1474 C C . ALA A 1 192 ? -8.529 -15.071 35.234 1.00 87.50 192 ALA A C 1
ATOM 1476 O O . ALA A 1 192 ? -8.096 -16.024 35.883 1.00 87.50 192 ALA A O 1
ATOM 1477 N N . ALA A 1 193 ? -8.076 -13.824 35.384 1.00 87.50 193 ALA A N 1
ATOM 1478 C CA . ALA A 1 193 ? -7.283 -13.445 36.548 1.00 87.50 193 ALA A CA 1
ATOM 1479 C C . ALA A 1 193 ? -8.205 -13.314 37.773 1.00 87.50 193 ALA A C 1
ATOM 1481 O O . ALA A 1 193 ? -9.419 -13.164 37.625 1.00 87.50 193 ALA A O 1
ATOM 1482 N N . GLU A 1 194 ? -7.634 -13.357 38.977 1.00 79.88 194 GLU A N 1
ATOM 1483 C CA . GLU A 1 194 ? -8.391 -13.116 40.217 1.00 79.88 194 GLU A CA 1
ATOM 1484 C C . GLU A 1 194 ? -8.967 -11.688 40.267 1.00 79.88 194 GLU A C 1
ATOM 1486 O O . GLU A 1 194 ? -10.033 -11.466 40.839 1.00 79.88 194 GLU A O 1
ATOM 1491 N N . ASP A 1 195 ? -8.321 -10.740 39.581 1.00 82.12 195 ASP A N 1
ATOM 1492 C CA . ASP A 1 195 ? -8.812 -9.376 39.408 1.00 82.12 195 ASP A CA 1
ATOM 1493 C C . ASP A 1 195 ? -9.834 -9.280 38.266 1.00 82.12 195 ASP A C 1
ATOM 1495 O O . ASP A 1 195 ? -9.534 -9.589 37.109 1.00 82.12 195 ASP A O 1
ATOM 1499 N N . ALA A 1 196 ? -11.024 -8.750 38.575 1.00 74.19 196 ALA A N 1
ATOM 1500 C CA . ALA A 1 196 ? -12.221 -8.702 37.719 1.00 74.19 196 ALA A CA 1
ATOM 1501 C C . ALA A 1 196 ? -12.101 -7.921 36.384 1.00 74.19 196 ALA A C 1
ATOM 1503 O O . ALA A 1 196 ? -13.098 -7.728 35.692 1.00 74.19 196 ALA A O 1
ATOM 1504 N N . GLY A 1 197 ? -10.905 -7.488 35.988 1.00 86.69 197 GLY A N 1
ATOM 1505 C CA . GLY A 1 197 ? -10.637 -6.804 34.718 1.00 86.69 197 GLY A CA 1
ATOM 1506 C C . GLY A 1 197 ? -9.424 -7.338 33.956 1.00 86.69 197 GLY A C 1
ATOM 1507 O O . GLY A 1 197 ? -9.060 -6.767 32.928 1.00 86.69 197 GLY A O 1
ATOM 1508 N N . ARG A 1 198 ? -8.779 -8.407 34.441 1.00 90.31 198 ARG A N 1
ATOM 1509 C CA . ARG A 1 198 ? -7.569 -8.967 33.831 1.00 90.31 198 ARG A CA 1
ATOM 1510 C C . ARG A 1 198 ? -7.770 -10.418 33.407 1.00 90.31 198 ARG A C 1
ATOM 1512 O O . ARG A 1 198 ? -8.569 -11.171 33.966 1.00 90.31 198 ARG A O 1
ATOM 1519 N N . ARG A 1 199 ? -7.029 -10.816 32.384 1.00 91.50 199 ARG A N 1
ATOM 1520 C CA . ARG A 1 199 ? -6.912 -12.189 31.904 1.00 91.50 199 ARG A CA 1
ATOM 1521 C C . ARG A 1 199 ? -5.449 -12.589 31.960 1.00 91.50 199 ARG A C 1
ATOM 1523 O O . ARG A 1 199 ? -4.566 -11.790 31.665 1.00 91.50 199 ARG A O 1
ATOM 1530 N N . VAL A 1 200 ? -5.205 -13.830 32.350 1.00 91.38 200 VAL A N 1
ATOM 1531 C CA . VAL A 1 200 ? -3.878 -14.433 32.301 1.00 91.38 200 VAL A CA 1
ATOM 1532 C C . VAL A 1 200 ? -3.778 -15.202 30.992 1.00 91.38 200 VAL A C 1
ATOM 1534 O O . VAL A 1 200 ? -4.512 -16.168 30.793 1.00 91.38 200 VAL A O 1
ATOM 1537 N N . VAL A 1 201 ? -2.890 -14.771 30.105 1.00 89.94 201 VAL A N 1
ATOM 1538 C CA . VAL A 1 201 ? -2.639 -15.407 28.811 1.00 89.94 201 VAL A CA 1
ATOM 1539 C C . VAL A 1 201 ? -1.307 -16.141 28.880 1.00 89.94 201 VAL A C 1
ATOM 1541 O O . VAL A 1 201 ? -0.280 -15.549 29.216 1.00 89.94 201 VAL A O 1
ATOM 1544 N N . ILE A 1 202 ? -1.325 -17.436 28.580 1.00 92.31 202 ILE A N 1
ATOM 1545 C CA . ILE A 1 202 ? -0.130 -18.271 28.523 1.00 92.31 202 ILE A CA 1
ATOM 1546 C C . ILE A 1 202 ? 0.335 -18.348 27.073 1.00 92.31 202 ILE A C 1
ATOM 1548 O O . ILE A 1 202 ? -0.381 -18.869 26.220 1.00 92.31 202 ILE A O 1
ATOM 1552 N N . VAL A 1 203 ? 1.537 -17.847 26.795 1.00 88.19 203 VAL A N 1
ATOM 1553 C CA . VAL A 1 203 ? 2.114 -17.792 25.444 1.00 88.19 203 VAL A CA 1
ATOM 1554 C C . VAL A 1 203 ? 3.405 -18.596 25.401 1.00 88.19 203 VAL A C 1
ATOM 1556 O O . VAL A 1 203 ? 4.314 -18.375 26.198 1.00 88.19 203 VAL A O 1
ATOM 1559 N N . ARG A 1 204 ? 3.518 -19.523 24.453 1.00 90.88 204 ARG A N 1
ATOM 1560 C CA . ARG A 1 204 ? 4.737 -20.288 24.180 1.00 90.88 204 ARG A CA 1
ATOM 1561 C C . ARG A 1 204 ? 5.509 -19.642 23.037 1.00 90.88 204 ARG A C 1
ATOM 1563 O O . ARG A 1 204 ? 4.948 -19.428 21.972 1.00 90.88 204 ARG A O 1
ATOM 1570 N N . ALA A 1 205 ? 6.802 -19.409 23.230 1.00 87.69 205 ALA A N 1
ATOM 1571 C CA . ALA A 1 205 ? 7.737 -19.044 22.170 1.00 87.69 205 ALA A CA 1
ATOM 1572 C C . ALA A 1 205 ? 8.630 -20.238 21.806 1.00 87.69 205 ALA A C 1
ATOM 1574 O O . ALA A 1 205 ? 9.203 -20.859 22.704 1.00 87.69 205 ALA A O 1
ATOM 1575 N N . ARG A 1 206 ? 8.771 -20.546 20.510 1.00 86.94 206 ARG A N 1
ATOM 1576 C CA . ARG A 1 206 ? 9.621 -21.623 19.968 1.00 86.94 206 ARG A CA 1
ATOM 1577 C C . ARG A 1 206 ? 10.714 -21.074 19.060 1.00 86.94 206 ARG A C 1
ATOM 1579 O O . ARG A 1 206 ? 10.431 -20.360 18.110 1.00 86.94 206 ARG A O 1
ATOM 1586 N N . ASN A 1 207 ? 11.966 -21.453 19.282 1.00 81.69 207 ASN A N 1
ATOM 1587 C CA . ASN A 1 207 ? 13.050 -21.093 18.369 1.00 81.69 207 ASN A CA 1
ATOM 1588 C C . ASN A 1 207 ? 13.142 -22.104 17.201 1.00 81.69 207 ASN A C 1
ATOM 1590 O O . ASN A 1 207 ? 13.750 -23.161 17.350 1.00 81.69 207 ASN A O 1
ATOM 1594 N N . ASP A 1 208 ? 12.550 -21.790 16.041 1.00 73.50 208 ASP A N 1
ATOM 1595 C CA . ASP A 1 208 ? 12.544 -22.668 14.845 1.00 73.50 208 ASP A CA 1
ATOM 1596 C C . ASP A 1 208 ? 13.853 -22.610 14.020 1.00 73.50 208 ASP A C 1
ATOM 1598 O O . ASP A 1 208 ? 13.938 -23.133 12.913 1.00 73.50 208 ASP A O 1
ATOM 1602 N N . SER A 1 209 ? 14.927 -22.011 14.551 1.00 64.75 209 SER A N 1
ATOM 1603 C CA . SER A 1 209 ? 16.227 -21.884 13.860 1.00 64.75 209 SER A CA 1
ATOM 1604 C C . SER A 1 209 ? 16.986 -23.205 13.627 1.00 64.75 209 SER A C 1
ATOM 1606 O O . SER A 1 209 ? 18.128 -23.182 13.173 1.00 64.75 209 SER A O 1
ATOM 1608 N N . ARG A 1 210 ? 16.382 -24.363 13.931 1.00 57.12 210 ARG A N 1
ATOM 1609 C CA . ARG A 1 210 ? 16.977 -25.697 13.720 1.00 57.12 210 ARG A CA 1
ATOM 1610 C C . ARG A 1 210 ? 16.471 -26.434 12.472 1.00 57.12 210 ARG A C 1
ATOM 1612 O O . ARG A 1 210 ? 16.757 -27.625 12.349 1.00 57.12 210 ARG A O 1
ATOM 1619 N N . ARG A 1 211 ? 15.737 -25.769 11.576 1.00 54.34 211 ARG A N 1
ATOM 1620 C CA . ARG A 1 211 ? 15.409 -26.327 10.253 1.00 54.34 211 ARG A CA 1
ATOM 1621 C C . ARG A 1 211 ? 16.544 -26.174 9.251 1.00 54.34 211 ARG A C 1
ATOM 1623 O O . ARG A 1 211 ? 17.179 -25.099 9.236 1.00 54.34 211 ARG A O 1
#

pLDDT: mean 82.65, std 14.98, range [43.84, 96.88]

Radius of gyration: 29.76 Å; chains: 1; bounding box: 59×53×76 Å

Foldseek 3Di:
DDDDDPPVVVVVLLVCQLVVVDDPVVNVVVVVVCVVDVVVVVVSVVVNVVVVVVVPPDDDDDPPCNVVVVVVVCCVVCVCCCPDPVVVVVVVVVVVVVVVVVVVVVVVCCVVVPPPPPPDPDPCDVVVVVVCLQQVVVVVVLLVVFADKDWPDDDVVQSKTKIWGKGFPVCPVVSVVVLVVPPQKDWDDWADDPDPGIIIIIIMGGDPVPD

Sequence (211 aa):
MAEPVPKILEDERLTDFIDERMGDAERARFEALLEGDPELEAEVRGLEGVVSALRRIPVAPAPDDFLTAVKSRIRRRTRGRVFGMKAARYRFPYEAVINGVLLGLLMAMYVIAMPTASDIPLPVSAEMVRRASDASAVGAAVLRGYGDVAVESAAPDRGEVVYRVEVAADRVADLENEVGLYPYLEVLEVKAAEDAGRRVVIVRARNDSRR

Secondary structure (DSSP, 8-state):
-PPPPPTHHHHHHHHHHHTT-S-HHHHHHHHHHHHH-HHHHHHHHHHHHHHHHHHTS--PPPPTTHHHHHHHHHHHHTTTTTTSHHHHHHHHHHHHHHHHHHHHHHHHHHHHHS--TTS------HHHHHHHTSHHHHHHHHHHTTEEEEEEEEEGGGTEEEEEEEEEGGGHHHHHHHHHT-TTEEEEEEEE-SSTTEEEEEEEEE--TT-